Protein AF-A0A9D5WGV6-F1 (afdb_monomer)

Secondary structure (DSSP, 8-state):
-----------------------------PPPSSTT----TT--SHHHHHHHHHHHTTHHHHH-----HHHHHHHHHHHHHHHTTS-HHHHHHHHHHHHHH--HHHHHHHHHHHHHHHT-TT-TT--HHHHHHHHHHHHH-TTS-HHHHHHHHHHHHHTTTT-TTSPPPP-EEEEEETTEEEEEEGGG---SEEEEEEESS--HHHHHHHHHHHH-HHHHHHHHTTSEEEEEEE-SSSPPPHHHHHHTTTPEEEEE--

Sequence (258 aa):
MSREANRYIILCGVLLVLTSVVQSCRPKVAPASLGEVYLPDHLTSPQQKLSYLIDHYWDKMEAQPDTTQSLVIRQVEDFCALIHAAPIDKVQRSIIRPLNALSGSALQTALTTYTTQLYRPESPHYNEEFYRFILAWEKCSMKLDSTRRVAAYLQEIRLRNNTVGHLAQDFVYHTSDTTGIVARRLSHFAAPYTLLILSVDSDTRNIQWGKAFQQSKSLVRMMKQHTLRPLVIYTGNTRPDSIQRSLWSGATFAYDSA

Structure (mmCIF, N/CA/C/O backbone):
data_AF-A0A9D5WGV6-F1
#
_entry.id   AF-A0A9D5WGV6-F1
#
loop_
_atom_site.group_PDB
_atom_site.id
_atom_site.type_symbol
_atom_site.label_atom_id
_atom_site.label_alt_id
_atom_site.label_comp_id
_atom_site.label_asym_id
_atom_site.label_entity_id
_atom_site.label_seq_id
_atom_site.pdbx_PDB_ins_code
_atom_site.Cartn_x
_atom_site.Cartn_y
_atom_site.Cartn_z
_atom_site.occupancy
_atom_site.B_iso_or_equiv
_atom_site.auth_seq_id
_atom_site.auth_comp_id
_atom_site.auth_asym_id
_atom_site.auth_atom_id
_atom_site.pdbx_PDB_model_num
ATOM 1 N N . MET A 1 1 ? 10.270 -67.328 90.521 1.00 36.44 1 MET A N 1
ATOM 2 C CA . MET A 1 1 ? 10.720 -66.003 90.043 1.00 36.44 1 MET A CA 1
ATOM 3 C C . MET A 1 1 ? 9.601 -65.416 89.197 1.00 36.44 1 MET A C 1
ATOM 5 O O . MET A 1 1 ? 9.192 -66.098 88.273 1.00 36.44 1 MET A O 1
ATOM 9 N N . SER A 1 2 ? 9.065 -64.260 89.625 1.00 37.59 2 SER A N 1
ATOM 10 C CA . SER A 1 2 ? 8.413 -63.170 88.853 1.00 37.59 2 SER A CA 1
ATOM 11 C C . SER A 1 2 ? 7.851 -63.483 87.452 1.00 37.59 2 SER A C 1
ATOM 13 O O . SER A 1 2 ? 8.576 -64.016 86.627 1.00 37.59 2 SER A O 1
ATOM 15 N N . ARG A 1 3 ? 6.680 -63.021 87.008 1.00 38.19 3 ARG A N 1
ATOM 16 C CA . ARG A 1 3 ? 5.828 -61.878 87.383 1.00 38.19 3 ARG A CA 1
ATOM 17 C C . ARG A 1 3 ? 4.631 -61.886 86.396 1.00 38.19 3 ARG A C 1
ATOM 19 O O . ARG A 1 3 ? 4.837 -62.269 85.253 1.00 38.19 3 ARG A O 1
ATOM 26 N N . GLU A 1 4 ? 3.469 -61.408 86.858 1.00 40.50 4 GLU A N 1
ATOM 27 C CA . GLU A 1 4 ? 2.517 -60.483 86.176 1.00 40.50 4 GLU A CA 1
ATOM 28 C C . GLU A 1 4 ? 1.953 -60.901 84.790 1.00 40.50 4 GLU A C 1
ATOM 30 O O . GLU A 1 4 ? 2.688 -61.028 83.823 1.00 40.50 4 GLU A O 1
ATOM 35 N N . ALA A 1 5 ? 0.669 -61.244 84.614 1.00 43.00 5 ALA A N 1
ATOM 36 C CA . ALA A 1 5 ? -0.570 -60.438 84.699 1.00 43.00 5 ALA A CA 1
ATOM 37 C C . ALA A 1 5 ? -0.775 -59.386 83.577 1.00 43.00 5 ALA A C 1
ATOM 39 O O . ALA A 1 5 ? -0.109 -58.361 83.573 1.00 43.00 5 ALA A O 1
ATOM 40 N N . ASN A 1 6 ? -1.747 -59.629 82.674 1.00 38.66 6 ASN A N 1
ATOM 41 C CA . ASN A 1 6 ? -2.782 -58.693 82.147 1.00 38.66 6 ASN A CA 1
ATOM 42 C C . ASN A 1 6 ? -3.441 -59.310 80.894 1.00 38.66 6 ASN A C 1
ATOM 44 O O . ASN A 1 6 ? -2.733 -59.672 79.965 1.00 38.66 6 ASN A O 1
ATOM 48 N N . ARG A 1 7 ? -4.744 -59.624 80.794 1.00 37.69 7 ARG A N 1
ATOM 49 C CA . ARG A 1 7 ? -6.022 -58.898 81.012 1.00 37.69 7 ARG A CA 1
ATOM 50 C C . ARG A 1 7 ? -6.260 -57.693 80.080 1.00 37.69 7 ARG A C 1
ATOM 52 O O . ARG A 1 7 ? -5.686 -56.636 80.274 1.00 37.69 7 ARG A O 1
ATOM 59 N N . TYR A 1 8 ? -7.156 -57.945 79.112 1.00 36.81 8 TYR A N 1
ATOM 60 C CA . TYR A 1 8 ? -8.295 -57.162 78.589 1.00 36.81 8 TYR A CA 1
ATOM 61 C C . TYR A 1 8 ? -8.280 -55.615 78.653 1.00 36.81 8 TYR A C 1
ATOM 63 O O . TYR A 1 8 ? -8.068 -55.054 79.719 1.00 36.81 8 TYR A O 1
ATOM 71 N N . ILE A 1 9 ? -8.745 -54.942 77.582 1.00 38.31 9 ILE A N 1
ATOM 72 C CA . ILE A 1 9 ? -10.065 -54.256 77.487 1.00 38.31 9 ILE A CA 1
ATOM 73 C C . ILE A 1 9 ? -10.169 -53.385 76.203 1.00 38.31 9 ILE A C 1
ATOM 75 O O . ILE A 1 9 ? -9.242 -52.702 75.787 1.00 38.31 9 ILE A O 1
ATOM 79 N N . ILE A 1 10 ? -11.365 -53.480 75.621 1.00 44.72 10 ILE A N 1
ATOM 80 C CA . ILE A 1 10 ? -12.070 -52.811 74.510 1.00 44.72 10 ILE A CA 1
ATOM 81 C C . ILE A 1 10 ? -12.211 -51.276 74.705 1.00 44.72 10 ILE A C 1
ATOM 83 O O . ILE A 1 10 ? -12.449 -50.895 75.843 1.00 44.72 10 ILE A O 1
ATOM 87 N N . LEU A 1 11 ? -12.209 -50.431 73.644 1.00 34.78 11 LEU A N 1
ATOM 88 C CA . LEU A 1 11 ? -13.260 -49.404 73.341 1.00 34.78 11 LEU A CA 1
ATOM 89 C C . LEU A 1 11 ? -12.930 -48.387 72.213 1.00 34.78 11 LEU A C 1
ATOM 91 O O . LEU A 1 11 ? -11.834 -47.846 72.184 1.00 34.78 11 LEU A O 1
ATOM 95 N N . CYS A 1 12 ? -13.989 -48.044 71.448 1.00 32.31 12 CYS A N 1
ATOM 96 C CA . CYS A 1 12 ? -14.369 -46.751 70.816 1.00 32.31 12 CYS A CA 1
ATOM 97 C C . CYS A 1 12 ? -13.430 -46.066 69.793 1.00 32.31 12 CYS A C 1
ATOM 99 O O . CYS A 1 12 ? -12.228 -46.029 69.965 1.00 32.31 12 CYS A O 1
ATOM 101 N N . GLY A 1 13 ? -13.892 -45.397 68.727 1.00 34.50 13 GLY A N 1
ATOM 102 C CA . GLY A 1 13 ? -15.226 -44.987 68.285 1.00 34.50 13 GLY A CA 1
ATOM 103 C C . GLY A 1 13 ? -15.120 -43.910 67.179 1.00 34.50 13 GLY A C 1
ATOM 104 O O . GLY A 1 13 ? -14.023 -43.572 66.746 1.00 34.50 13 GLY A O 1
ATOM 105 N N . VAL A 1 14 ? -16.276 -43.321 66.844 1.00 41.66 14 VAL A N 1
ATOM 106 C CA . VAL A 1 14 ? -16.520 -42.028 66.157 1.00 41.66 14 VAL A CA 1
ATOM 107 C C . VAL A 1 14 ? -16.794 -42.045 64.639 1.00 41.66 14 VAL A C 1
ATOM 109 O O . VAL A 1 14 ? -15.930 -42.240 63.792 1.00 41.66 14 VAL A O 1
ATOM 112 N N . LEU A 1 15 ? -18.062 -41.736 64.351 1.00 44.69 15 LEU A N 1
ATOM 113 C CA . LEU A 1 15 ? -18.678 -41.308 63.098 1.00 44.69 15 LEU A CA 1
ATOM 114 C C . LEU A 1 15 ? -18.367 -39.819 62.844 1.00 44.69 15 LEU A C 1
ATOM 116 O O . LEU A 1 15 ? -18.591 -39.003 63.737 1.00 44.69 15 LEU A O 1
ATOM 120 N N . LEU A 1 16 ? -17.943 -39.447 61.631 1.00 39.69 16 LEU A N 1
ATOM 121 C CA . LEU A 1 16 ? -17.929 -38.051 61.173 1.00 39.69 16 LEU A CA 1
ATOM 122 C C . LEU A 1 16 ? -18.329 -37.965 59.694 1.00 39.69 16 LEU A C 1
ATOM 124 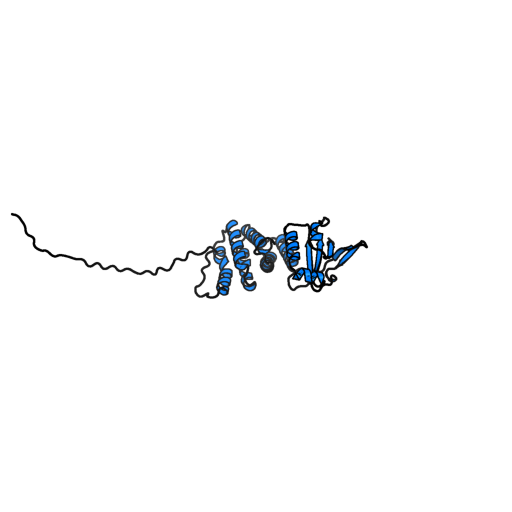O O . LEU A 1 16 ? -17.637 -38.449 58.802 1.00 39.69 16 LEU A O 1
ATOM 128 N N . VAL A 1 17 ? -19.489 -37.347 59.473 1.00 45.44 17 VAL A N 1
ATOM 129 C CA . VAL A 1 17 ? -20.040 -36.941 58.178 1.00 45.44 17 VAL A CA 1
ATOM 130 C C . VAL A 1 17 ? -19.254 -35.733 57.675 1.00 45.44 17 VAL A C 1
ATOM 132 O O . VAL A 1 17 ? -19.150 -34.737 58.387 1.00 45.44 17 VAL A O 1
ATOM 135 N N . LEU A 1 18 ? -18.750 -35.792 56.442 1.00 41.38 18 LEU A N 1
ATOM 136 C CA . LEU A 1 18 ? -18.212 -34.634 55.727 1.00 41.38 18 LEU A CA 1
ATOM 137 C C . LEU A 1 18 ? -18.753 -34.624 54.297 1.00 41.38 18 LEU A C 1
ATOM 139 O O . LEU A 1 18 ? -18.319 -35.364 53.419 1.00 41.38 18 LEU A O 1
ATOM 143 N N . THR A 1 19 ? -19.740 -33.757 54.096 1.00 44.53 19 THR A N 1
ATOM 144 C CA . THR A 1 19 ? -20.183 -33.242 52.805 1.00 44.53 19 THR A CA 1
ATOM 145 C C . THR A 1 19 ? -19.029 -32.500 52.133 1.00 44.53 19 THR A C 1
ATOM 147 O O . THR A 1 19 ? -18.601 -31.460 52.633 1.00 44.53 19 THR A O 1
ATOM 150 N N . SER A 1 20 ? -18.551 -32.980 50.986 1.00 46.19 20 SER A N 1
ATOM 151 C CA . SER A 1 20 ? -17.709 -32.186 50.093 1.00 46.19 20 SER A CA 1
ATOM 152 C C . SER A 1 20 ? -18.411 -31.998 48.753 1.00 46.19 20 SER A C 1
ATOM 154 O O . SER A 1 20 ? -18.586 -32.904 47.941 1.00 46.19 20 SER A O 1
ATOM 156 N N . VAL A 1 21 ? -18.852 -30.760 48.559 1.00 42.53 21 VAL A N 1
ATOM 157 C CA . VAL A 1 21 ? -19.226 -30.177 47.278 1.00 42.53 21 VAL A CA 1
ATOM 158 C C . VAL A 1 21 ? -18.023 -30.339 46.349 1.00 42.53 21 VAL A C 1
ATOM 160 O O . VAL A 1 21 ? -17.019 -29.648 46.515 1.00 42.53 21 VAL A O 1
ATOM 163 N N . VAL A 1 22 ? -18.093 -31.245 45.372 1.00 45.62 22 VAL A N 1
ATOM 164 C CA . VAL A 1 22 ? -17.127 -31.253 44.267 1.00 45.62 22 VAL A CA 1
ATOM 165 C C . VAL A 1 22 ? -17.536 -30.125 43.329 1.00 45.62 22 VAL A C 1
ATOM 167 O O . VAL A 1 22 ? -18.232 -30.307 42.331 1.00 45.62 22 VAL A O 1
ATOM 170 N N . GLN A 1 23 ? -17.154 -28.912 43.719 1.00 48.16 23 GLN A N 1
ATOM 171 C CA . GLN A 1 23 ? -17.148 -27.760 42.841 1.00 48.16 23 GLN A CA 1
ATOM 172 C C . GLN A 1 23 ? -16.215 -28.084 41.677 1.00 48.16 23 GLN A C 1
ATOM 174 O O . GLN A 1 23 ? -15.011 -28.260 41.838 1.00 48.16 23 GLN A O 1
ATOM 179 N N . SER A 1 24 ? -16.833 -28.196 40.505 1.00 37.50 24 SER A N 1
ATOM 180 C CA . SER A 1 24 ? -16.230 -28.210 39.181 1.00 37.50 24 SER A CA 1
ATOM 181 C C . SER A 1 24 ? -14.975 -27.329 39.113 1.00 37.50 24 SER A C 1
ATOM 183 O O . SER A 1 24 ? -15.076 -26.109 38.974 1.00 37.50 24 SER A O 1
ATOM 185 N N . CYS A 1 25 ? -13.792 -27.944 39.115 1.00 40.00 25 CYS A N 1
ATOM 186 C CA . CYS A 1 25 ? -12.565 -27.295 38.667 1.00 40.00 25 CYS A CA 1
ATOM 187 C C . CYS A 1 25 ? -12.661 -27.064 37.152 1.00 40.00 25 CYS A C 1
ATOM 189 O O . CYS A 1 25 ? -12.169 -27.858 36.355 1.00 40.00 25 CYS A O 1
ATOM 191 N N . ARG A 1 26 ? -13.312 -25.969 36.739 1.00 44.38 26 ARG A N 1
ATOM 192 C CA . ARG A 1 26 ? -13.061 -25.399 35.412 1.00 44.38 26 ARG A CA 1
ATOM 193 C C . ARG A 1 26 ? -11.616 -24.892 35.417 1.00 44.38 26 ARG A C 1
ATOM 195 O O . ARG A 1 26 ? -11.273 -24.127 36.322 1.00 44.38 26 ARG A O 1
ATOM 202 N N . PRO A 1 27 ? -10.764 -25.269 34.450 1.00 41.16 27 PRO A N 1
ATOM 203 C CA . PRO A 1 27 ? -9.459 -24.645 34.335 1.00 41.16 27 PRO A CA 1
ATOM 204 C C . PRO A 1 27 ? -9.679 -23.156 34.069 1.00 41.16 27 PRO A C 1
ATOM 206 O O . PRO A 1 27 ? -10.360 -22.765 33.119 1.00 41.16 27 PRO A O 1
ATOM 209 N N . LYS A 1 28 ? -9.137 -22.318 34.953 1.00 44.25 28 LYS A N 1
ATOM 210 C CA . LYS A 1 28 ? -9.108 -20.870 34.778 1.00 44.25 28 LYS A CA 1
ATOM 211 C C . LYS A 1 28 ? -8.070 -20.585 33.695 1.00 44.25 28 LYS A C 1
ATOM 213 O O . LYS A 1 28 ? -6.884 -20.455 33.981 1.00 44.25 28 LYS A O 1
ATOM 218 N N . VAL A 1 29 ? -8.513 -20.592 32.440 1.00 47.94 29 VAL A N 1
ATOM 219 C CA . VAL A 1 29 ? -7.684 -20.203 31.299 1.00 47.94 29 VAL A CA 1
ATOM 220 C C . VAL A 1 29 ? -7.380 -18.718 31.461 1.00 47.94 29 VAL A C 1
ATOM 222 O O . VAL A 1 29 ? -8.285 -17.886 31.442 1.00 47.94 29 VAL A O 1
ATOM 225 N N . ALA A 1 30 ? -6.109 -18.398 31.694 1.00 42.00 30 ALA A N 1
ATOM 226 C CA . ALA A 1 30 ? -5.633 -17.025 31.694 1.00 42.00 30 ALA A CA 1
ATOM 227 C C . ALA A 1 30 ? -5.851 -16.428 30.289 1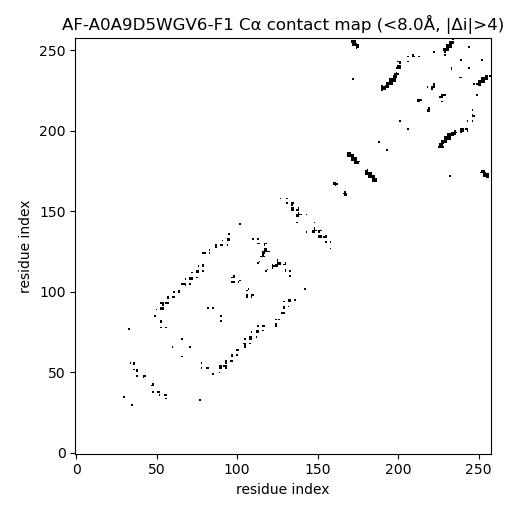.00 42.00 30 ALA A C 1
ATOM 229 O O . ALA A 1 30 ? -5.437 -17.054 29.308 1.00 42.00 30 ALA A O 1
ATOM 230 N N . PRO A 1 31 ? -6.508 -15.262 30.155 1.00 44.66 31 PRO A N 1
ATOM 231 C CA . PRO A 1 31 ? -6.728 -14.660 28.851 1.00 44.66 31 PRO A CA 1
ATOM 232 C C . PRO A 1 31 ? -5.393 -14.174 28.281 1.00 44.66 31 PRO A C 1
ATOM 234 O O . PRO A 1 31 ? -4.684 -13.377 28.896 1.00 44.66 31 PRO A O 1
ATOM 237 N N . ALA A 1 32 ? -5.052 -14.675 27.095 1.00 39.50 32 ALA A N 1
ATOM 238 C CA . ALA A 1 32 ? -3.959 -14.148 26.296 1.00 39.50 32 ALA A CA 1
ATOM 239 C C . ALA A 1 32 ? -4.285 -12.704 25.878 1.00 39.50 32 ALA A C 1
ATOM 241 O O . ALA A 1 32 ? -5.415 -12.381 25.510 1.00 39.50 32 ALA A O 1
ATOM 242 N N . SER A 1 33 ? -3.292 -11.826 25.977 1.00 44.81 33 SER A N 1
ATOM 243 C CA . SER A 1 33 ? -3.408 -10.386 25.777 1.00 44.81 33 SER A CA 1
ATOM 244 C C . SER A 1 33 ? -3.737 -10.013 24.326 1.00 44.81 33 SER A C 1
ATOM 246 O O . SER A 1 33 ? -2.840 -9.865 23.502 1.00 44.81 33 SER A O 1
ATOM 248 N N . LEU A 1 34 ? -5.025 -9.813 24.054 1.00 46.16 34 LEU A N 1
ATOM 249 C CA . LEU A 1 34 ? -5.562 -8.943 23.007 1.00 46.16 34 LEU A CA 1
ATOM 250 C C . LEU A 1 34 ? -6.895 -8.403 23.544 1.00 46.16 34 LEU A C 1
ATOM 252 O O . LEU A 1 34 ? -7.945 -9.000 23.344 1.00 46.16 34 LEU A O 1
ATOM 256 N N . GLY A 1 35 ? -6.812 -7.365 24.382 1.00 53.12 35 GLY A N 1
ATOM 257 C CA . GLY A 1 35 ? -7.954 -6.586 24.875 1.00 53.12 35 GLY A CA 1
ATOM 258 C C . GLY A 1 35 ? -9.241 -7.343 25.236 1.00 53.12 35 GLY A C 1
ATOM 259 O O . GLY A 1 35 ? -10.290 -6.887 24.828 1.00 53.12 35 GLY A O 1
ATOM 260 N N . GLU A 1 36 ? -9.196 -8.461 25.977 1.00 64.00 36 GLU A N 1
ATOM 261 C CA . GLU A 1 36 ? -10.358 -9.144 26.600 1.00 64.00 36 GLU A CA 1
ATOM 262 C C . GLU A 1 36 ? -11.711 -9.012 25.845 1.00 64.00 36 GLU A C 1
ATOM 264 O O . GLU A 1 36 ? -12.725 -8.589 26.410 1.00 64.00 36 GLU A O 1
ATOM 269 N N . VAL A 1 37 ? -11.755 -9.363 24.559 1.00 71.50 37 VAL A N 1
ATOM 270 C CA . VAL A 1 37 ? -13.037 -9.590 23.881 1.00 71.50 37 VAL A CA 1
ATOM 271 C C . VAL A 1 37 ? -13.475 -11.008 24.235 1.00 71.50 37 VAL A C 1
ATOM 273 O O . VAL A 1 37 ? -12.803 -11.980 23.883 1.00 71.50 37 VAL A O 1
ATOM 276 N N . TYR A 1 38 ? -14.581 -11.143 24.969 1.00 77.31 38 TYR A N 1
ATOM 277 C CA . TYR A 1 38 ? -15.134 -12.458 25.287 1.00 77.31 38 TYR A CA 1
ATOM 278 C C . TYR A 1 38 ? -15.739 -13.076 24.023 1.00 77.31 38 TYR A C 1
ATOM 280 O O . TYR A 1 38 ? -16.694 -12.543 23.458 1.00 77.31 38 TYR A O 1
ATOM 288 N N . LEU A 1 39 ? -15.162 -14.193 23.580 1.00 83.38 39 LEU A N 1
ATOM 289 C CA . LEU A 1 39 ? -15.628 -14.956 22.428 1.00 83.38 39 LEU A CA 1
ATOM 290 C C . LEU A 1 39 ? -16.793 -15.866 22.841 1.00 83.38 39 LEU A C 1
ATOM 292 O O . LEU A 1 39 ? -16.603 -16.713 23.714 1.00 83.38 39 LEU A O 1
ATOM 296 N N . PRO A 1 40 ? -17.970 -15.749 22.205 1.00 85.19 40 PRO A N 1
ATOM 297 C CA . PRO A 1 40 ? -19.076 -16.657 22.467 1.00 85.19 40 PRO A CA 1
ATOM 298 C C . PRO A 1 40 ? -18.745 -18.112 22.100 1.00 85.19 40 PRO A C 1
ATOM 300 O O . PRO A 1 40 ? -18.228 -18.385 21.015 1.00 85.19 40 PRO A O 1
ATOM 303 N N . ASP A 1 41 ? -19.143 -19.055 22.961 1.00 83.81 41 ASP A N 1
ATOM 304 C CA . ASP A 1 41 ? -18.865 -20.496 22.804 1.00 83.81 41 ASP A CA 1
ATOM 305 C C . ASP A 1 41 ? -19.471 -21.115 21.527 1.00 83.81 41 ASP A C 1
ATOM 307 O O . ASP A 1 41 ? -19.015 -22.154 21.052 1.00 83.81 41 ASP A O 1
ATOM 311 N N . HIS A 1 42 ? -20.489 -20.474 20.943 1.00 86.31 42 HIS A N 1
ATOM 312 C CA . HIS A 1 42 ? -21.150 -20.943 19.722 1.00 86.31 42 HIS A CA 1
ATOM 313 C C . HIS A 1 42 ? -20.377 -20.614 18.432 1.00 86.31 42 HIS A C 1
ATOM 315 O O . HIS A 1 42 ? -20.719 -21.139 17.371 1.00 86.31 42 HIS A O 1
ATOM 321 N N . LEU A 1 43 ? -19.344 -19.760 18.487 1.00 85.94 43 LEU A N 1
ATOM 322 C CA . LEU A 1 43 ? -18.501 -19.465 17.327 1.00 85.94 43 LEU A CA 1
ATOM 323 C C . LEU A 1 43 ? -17.487 -20.593 17.142 1.00 85.94 43 LEU A C 1
ATOM 325 O O . LEU A 1 43 ? -16.491 -20.686 17.859 1.00 85.94 43 LEU A O 1
ATOM 329 N N . THR A 1 44 ? -17.723 -21.460 16.164 1.00 84.19 44 THR A N 1
ATOM 330 C CA . THR A 1 44 ? -16.889 -22.650 15.944 1.00 84.19 44 THR A CA 1
ATOM 331 C C . THR A 1 44 ? -15.797 -22.413 14.906 1.00 84.19 44 THR A C 1
ATOM 333 O O . THR A 1 44 ? -14.675 -22.890 15.084 1.00 84.19 44 THR A O 1
ATOM 336 N N . SER A 1 45 ? -16.070 -21.631 13.856 1.00 89.75 45 SER A N 1
ATOM 337 C CA . SER A 1 45 ? -15.097 -21.404 12.779 1.00 89.75 45 SER A CA 1
ATOM 338 C C . SER A 1 45 ? -14.098 -20.275 13.095 1.00 89.75 45 SER A C 1
ATOM 340 O O . SER A 1 45 ? -14.485 -19.246 13.659 1.00 89.75 45 SER A O 1
ATOM 342 N N . PRO A 1 46 ? -12.819 -20.396 12.682 1.00 87.31 46 PRO A N 1
ATOM 343 C CA . PRO A 1 46 ? -11.828 -19.326 12.841 1.00 87.31 46 PRO A CA 1
ATOM 344 C C . PRO A 1 46 ? -12.254 -17.997 12.202 1.00 87.31 46 PRO A C 1
ATOM 346 O O . PRO A 1 46 ? -11.998 -16.934 12.756 1.00 87.31 46 PRO A O 1
ATOM 349 N N . GLN A 1 47 ? -12.953 -18.058 11.066 1.00 87.06 47 GLN A N 1
ATOM 350 C CA . GLN A 1 47 ? -13.442 -16.884 10.340 1.00 87.06 47 GLN A CA 1
ATOM 351 C C . GLN A 1 47 ? -14.533 -16.138 11.118 1.00 87.06 47 GLN A C 1
ATOM 353 O O . GLN A 1 47 ? -14.492 -14.914 11.209 1.00 87.06 47 GLN A O 1
ATOM 358 N N . GLN A 1 48 ? -15.483 -16.862 11.720 1.00 88.44 48 GLN A N 1
ATOM 359 C CA . GLN A 1 48 ? -16.509 -16.257 12.574 1.00 88.44 48 GLN A CA 1
ATOM 360 C C . GLN A 1 48 ? -15.896 -15.633 13.828 1.00 88.44 48 GLN A C 1
ATOM 362 O O . GLN A 1 48 ? -16.265 -14.519 14.190 1.00 88.44 48 GLN A O 1
ATOM 367 N N . LYS A 1 49 ? -14.927 -16.316 14.456 1.00 89.81 49 LYS A N 1
ATOM 368 C CA . LYS A 1 49 ? -14.193 -15.771 15.607 1.00 89.81 49 LYS A CA 1
ATOM 369 C C . LYS A 1 49 ? -13.455 -14.487 15.235 1.00 89.81 49 LYS A C 1
ATOM 371 O O . LYS A 1 49 ? -13.577 -13.504 15.953 1.00 89.81 49 LYS A O 1
ATOM 376 N N . LEU A 1 50 ? -12.745 -14.471 14.105 1.00 90.31 50 LEU A N 1
ATOM 377 C CA . LEU A 1 50 ? -12.040 -13.280 13.626 1.00 90.31 50 LEU A CA 1
ATOM 378 C C . LEU A 1 50 ? -13.006 -12.123 13.342 1.00 90.31 50 LEU A C 1
ATOM 380 O O . LEU A 1 50 ? -12.769 -11.017 13.813 1.00 90.31 50 LEU A O 1
ATOM 384 N N . SER A 1 51 ? -14.108 -12.376 12.628 1.00 90.56 51 SER A N 1
ATOM 385 C CA . SER A 1 51 ? -15.120 -11.346 12.352 1.00 90.56 51 SER A CA 1
ATOM 386 C C . SER A 1 51 ? -15.679 -10.759 13.646 1.00 90.56 51 SER A C 1
ATOM 388 O O . SER A 1 51 ? -15.737 -9.544 13.784 1.00 90.56 51 SER A O 1
ATOM 390 N N . TYR A 1 52 ? -16.020 -11.612 14.616 1.00 91.31 52 TYR A N 1
ATOM 391 C CA . TYR A 1 52 ? -16.525 -11.168 15.911 1.00 91.31 52 TYR A CA 1
ATOM 392 C C . TYR A 1 52 ? -15.493 -10.324 16.668 1.00 91.31 52 TYR A C 1
ATOM 394 O O . TYR A 1 52 ? -15.825 -9.264 17.189 1.00 91.31 52 TYR A O 1
ATOM 402 N N . LEU A 1 53 ? -14.227 -10.753 16.698 1.00 92.50 53 LEU A N 1
ATOM 403 C CA . LEU A 1 53 ? -13.156 -9.975 17.324 1.00 92.50 53 LEU A CA 1
ATOM 404 C C . LEU A 1 53 ? -13.017 -8.593 16.681 1.00 92.50 53 LEU A C 1
ATOM 406 O O . LEU A 1 53 ? -12.905 -7.612 17.404 1.00 92.50 53 LEU A O 1
ATOM 410 N N . ILE A 1 54 ? -13.060 -8.503 15.349 1.00 94.12 54 ILE A N 1
ATOM 411 C CA . ILE A 1 54 ? -12.974 -7.229 14.620 1.00 94.12 54 ILE A CA 1
ATOM 412 C C . ILE A 1 54 ? -14.169 -6.329 14.943 1.00 94.12 54 ILE A C 1
ATOM 414 O O . ILE A 1 54 ? -13.988 -5.131 15.168 1.00 94.12 54 ILE A O 1
ATOM 418 N N . ASP A 1 55 ? -15.380 -6.883 14.973 1.00 92.31 55 ASP A N 1
ATOM 419 C CA . ASP A 1 55 ? -16.604 -6.130 15.251 1.00 92.31 55 ASP A CA 1
ATOM 420 C C . ASP A 1 55 ? -16.614 -5.572 16.686 1.00 92.31 55 ASP A C 1
ATOM 422 O O . ASP A 1 55 ? -16.993 -4.418 16.886 1.00 92.31 55 ASP A O 1
ATOM 426 N N . HIS A 1 56 ? -16.123 -6.346 17.660 1.00 91.31 56 HIS A N 1
ATOM 427 C CA . HIS A 1 56 ? -16.204 -6.033 19.094 1.00 91.31 56 HIS A CA 1
ATOM 428 C C . HIS A 1 56 ? -14.922 -5.455 19.715 1.00 91.31 56 HIS A C 1
ATOM 430 O O . HIS A 1 56 ? -14.915 -5.106 20.896 1.00 91.31 56 HIS A O 1
ATOM 436 N N . TYR A 1 57 ? -13.836 -5.318 18.948 1.00 92.50 57 TYR A N 1
ATOM 437 C CA . TYR A 1 57 ? -12.540 -4.851 19.458 1.00 92.50 57 TYR A CA 1
ATOM 438 C C . TYR A 1 57 ? -12.630 -3.498 20.190 1.00 92.50 57 TYR A C 1
ATOM 440 O O . TYR A 1 57 ? -12.027 -3.306 21.245 1.00 92.50 57 TYR A O 1
ATOM 448 N N . TRP A 1 58 ? -13.410 -2.561 19.645 1.00 91.56 58 TRP A N 1
ATOM 449 C CA . TRP A 1 58 ? -13.476 -1.178 20.127 1.00 91.56 58 TRP A CA 1
ATOM 450 C C . TRP A 1 58 ? -14.512 -0.933 21.233 1.00 91.56 58 TRP A C 1
ATOM 452 O O . TRP A 1 58 ? -14.545 0.166 21.788 1.00 91.56 58 TRP A O 1
ATOM 462 N N . ASP A 1 59 ? -15.325 -1.930 21.596 1.00 88.81 59 ASP A N 1
ATOM 463 C CA . ASP A 1 59 ? -16.471 -1.743 22.500 1.00 88.81 59 ASP A CA 1
ATOM 464 C C . ASP A 1 59 ? -16.054 -1.204 23.883 1.00 88.81 59 ASP A C 1
ATOM 466 O O . ASP A 1 59 ? -16.724 -0.344 24.453 1.00 88.81 59 ASP A O 1
ATOM 470 N N . LYS A 1 60 ? -14.906 -1.649 24.417 1.00 78.06 60 LYS A N 1
ATOM 471 C CA . LYS A 1 60 ? -14.389 -1.158 25.709 1.00 78.06 60 LYS A CA 1
ATOM 472 C C . LYS A 1 60 ? -13.910 0.294 25.648 1.00 78.06 60 LYS A C 1
ATOM 474 O O . LYS A 1 60 ? -14.109 1.036 26.605 1.00 78.06 60 LYS A O 1
ATOM 479 N N . MET A 1 61 ? -13.280 0.695 24.545 1.00 79.75 61 MET A N 1
ATOM 480 C CA . MET A 1 61 ? -12.786 2.063 24.358 1.00 79.75 61 MET A CA 1
ATOM 481 C C . MET A 1 61 ? -13.955 3.046 24.206 1.00 79.75 61 MET A C 1
ATOM 483 O O . MET A 1 61 ? -13.919 4.129 24.780 1.00 79.75 61 MET A O 1
ATOM 487 N N . GLU A 1 62 ? -15.026 2.668 23.501 1.00 71.69 62 GLU A N 1
ATOM 488 C CA . GLU A 1 62 ? -16.233 3.503 23.394 1.00 71.69 62 GLU A CA 1
ATOM 489 C C . GLU A 1 62 ? -16.913 3.732 24.757 1.00 71.69 62 GLU A C 1
ATOM 491 O O . GLU A 1 62 ? -17.480 4.798 24.992 1.00 71.69 62 GLU A O 1
ATOM 496 N N . ALA A 1 63 ? -16.807 2.768 25.677 1.00 63.03 63 ALA A N 1
ATOM 497 C CA . ALA A 1 63 ? -17.335 2.887 27.034 1.00 63.03 63 ALA A CA 1
ATOM 498 C C . ALA A 1 63 ? -16.478 3.768 27.971 1.00 63.03 63 ALA A C 1
ATOM 500 O O . ALA A 1 63 ? -16.970 4.181 29.023 1.00 63.03 63 ALA A O 1
ATOM 501 N N . GLN A 1 64 ? -15.214 4.054 27.628 1.00 68.94 64 GLN A N 1
ATOM 502 C CA . GLN A 1 64 ? -14.275 4.830 28.452 1.00 68.94 64 GLN A CA 1
ATOM 503 C C . GLN A 1 64 ? -13.491 5.849 27.600 1.00 68.94 64 GLN A C 1
ATOM 505 O O . GLN A 1 64 ? -12.388 5.556 27.137 1.00 68.94 64 GLN A O 1
ATOM 510 N N . PRO A 1 65 ? -14.024 7.070 27.401 1.00 59.41 65 PRO A N 1
ATOM 511 C CA . PRO A 1 65 ? -13.443 8.042 26.473 1.00 59.41 65 PRO A CA 1
ATOM 512 C C . PRO A 1 65 ? -12.117 8.659 26.950 1.00 59.41 65 PRO A C 1
ATOM 514 O O . PRO A 1 65 ? -11.361 9.174 26.124 1.00 59.41 65 PRO A O 1
ATOM 517 N N . ASP A 1 66 ? -11.791 8.576 28.246 1.00 65.31 66 ASP A N 1
ATOM 518 C CA . ASP A 1 66 ? -10.514 9.045 28.798 1.00 65.31 66 ASP A CA 1
ATOM 519 C C . ASP A 1 66 ? -9.389 8.052 28.488 1.00 65.31 66 ASP A C 1
ATOM 521 O O . ASP A 1 66 ? -8.961 7.243 29.312 1.00 65.31 66 ASP A O 1
ATOM 525 N N . THR A 1 67 ? -8.911 8.109 27.248 1.00 73.94 67 THR A N 1
ATOM 526 C CA . THR A 1 67 ? -7.838 7.248 26.751 1.00 73.94 67 THR A CA 1
ATOM 527 C C . THR A 1 67 ? -6.540 8.047 26.647 1.00 73.94 67 THR A C 1
ATOM 529 O O . THR A 1 67 ? -6.464 9.062 25.952 1.00 73.94 67 THR A O 1
ATOM 532 N N . THR A 1 68 ? -5.483 7.589 27.321 1.00 86.94 68 THR A N 1
ATOM 533 C CA . THR A 1 68 ? -4.146 8.185 27.184 1.00 86.94 68 THR A CA 1
ATOM 534 C C . THR A 1 68 ? -3.606 7.981 25.765 1.00 86.94 68 THR A C 1
ATOM 536 O O . THR A 1 68 ? -3.917 6.991 25.104 1.00 86.94 68 THR A O 1
ATOM 539 N N . GLN A 1 69 ? -2.742 8.881 25.282 1.00 88.69 69 GLN A N 1
ATOM 540 C CA . GLN A 1 69 ? -2.169 8.755 23.933 1.00 88.69 69 GLN A CA 1
ATOM 541 C C . GLN A 1 69 ? -1.421 7.429 23.727 1.00 88.69 69 GLN A C 1
ATOM 543 O O . GLN A 1 69 ? -1.538 6.819 22.669 1.00 88.69 69 GLN A O 1
ATOM 548 N N . SER A 1 70 ? -0.691 6.954 24.740 1.00 89.69 70 SER A N 1
ATOM 549 C CA . SER A 1 70 ? 0.009 5.666 24.686 1.00 89.69 70 SER A CA 1
ATOM 550 C C . SER A 1 70 ? -0.949 4.482 24.551 1.00 89.69 70 SER A C 1
ATOM 552 O O . SER A 1 70 ? -0.648 3.530 23.832 1.00 89.69 70 SER A O 1
ATOM 554 N N . LEU A 1 71 ? -2.117 4.550 25.195 1.00 90.44 71 LEU A N 1
ATOM 555 C CA . LEU A 1 71 ? -3.149 3.529 25.072 1.00 90.44 71 LEU A CA 1
ATOM 556 C C . LEU A 1 71 ? -3.805 3.559 23.684 1.00 90.44 71 LEU A C 1
ATOM 558 O O . LEU A 1 71 ? -3.982 2.496 23.095 1.00 90.44 71 LEU A O 1
ATOM 562 N N . VAL A 1 72 ? -4.079 4.746 23.125 1.00 92.00 72 VAL A N 1
ATOM 563 C CA . VAL A 1 72 ? -4.586 4.885 21.745 1.00 92.00 72 VAL A CA 1
ATOM 564 C C . VAL A 1 72 ? -3.615 4.269 20.739 1.00 92.00 72 VAL A C 1
ATOM 566 O O . VAL A 1 72 ? -4.044 3.508 19.876 1.00 92.00 72 VAL A O 1
ATOM 569 N N . ILE A 1 73 ? -2.315 4.574 20.849 1.00 94.62 73 ILE A N 1
ATOM 570 C CA . ILE A 1 73 ? -1.289 4.010 19.958 1.00 94.62 73 ILE A CA 1
ATOM 571 C C . ILE A 1 73 ? -1.350 2.489 20.009 1.00 94.62 73 ILE A C 1
ATOM 573 O O . ILE A 1 73 ? -1.580 1.860 18.981 1.00 94.62 73 ILE A O 1
ATOM 577 N N . ARG A 1 74 ? -1.238 1.916 21.211 1.00 93.31 74 ARG A N 1
ATOM 578 C CA . ARG A 1 74 ? -1.235 0.466 21.397 1.00 93.31 74 ARG A CA 1
ATOM 579 C C . ARG A 1 74 ? -2.492 -0.195 20.835 1.00 93.31 74 ARG A C 1
ATOM 581 O O . ARG A 1 74 ? -2.383 -1.197 20.144 1.00 93.31 74 ARG A O 1
ATOM 588 N N . GLN A 1 75 ? -3.674 0.360 21.104 1.00 93.00 75 GLN A N 1
ATOM 589 C CA . GLN A 1 75 ? -4.926 -0.216 20.609 1.00 93.00 75 GLN A CA 1
ATOM 590 C C . GLN A 1 75 ? -5.026 -0.156 19.079 1.00 93.00 75 GLN A C 1
ATOM 592 O O . GLN A 1 75 ? -5.474 -1.105 18.447 1.00 93.00 75 GLN A O 1
ATOM 597 N N . VAL A 1 76 ? -4.587 0.940 18.454 1.00 95.69 76 VAL A N 1
ATOM 598 C CA . VAL A 1 76 ? -4.579 1.036 16.987 1.00 95.69 76 VAL A CA 1
ATOM 599 C C . VAL A 1 76 ? -3.567 0.064 16.374 1.00 95.69 76 VAL A C 1
ATOM 601 O O . VAL A 1 76 ? -3.878 -0.563 15.364 1.00 95.69 76 VAL A O 1
ATOM 604 N N . GLU A 1 77 ? -2.390 -0.104 16.978 1.00 95.62 77 GLU A N 1
ATOM 605 C CA . GLU A 1 77 ? -1.382 -1.081 16.541 1.00 95.62 77 GLU A CA 1
ATOM 606 C C . GLU A 1 77 ? -1.894 -2.521 16.659 1.00 95.62 77 GLU A C 1
ATOM 608 O O . GLU A 1 77 ? -1.873 -3.263 15.675 1.00 95.62 77 GLU A O 1
ATOM 613 N N . ASP A 1 78 ? -2.438 -2.884 17.822 1.00 94.38 78 ASP A N 1
ATOM 614 C CA . ASP A 1 78 ? -3.037 -4.196 18.081 1.00 94.38 78 ASP A CA 1
ATOM 615 C C . ASP A 1 78 ? -4.203 -4.473 17.109 1.00 94.38 78 ASP A C 1
ATOM 617 O O . ASP A 1 78 ? -4.335 -5.583 16.586 1.00 94.38 78 ASP A O 1
ATOM 621 N N . PHE A 1 79 ? -5.031 -3.463 16.808 1.00 95.94 79 PHE A N 1
ATOM 622 C CA . PHE A 1 79 ? -6.104 -3.588 15.821 1.00 95.94 79 PHE A CA 1
ATOM 623 C C . PHE A 1 79 ? -5.566 -3.785 14.399 1.00 95.94 79 PHE A C 1
ATOM 625 O O . PHE A 1 79 ? -6.066 -4.650 13.682 1.00 95.94 79 PHE A O 1
ATOM 632 N N . CYS A 1 80 ? -4.536 -3.037 13.986 1.00 96.25 80 CYS A N 1
ATOM 633 C CA . CYS A 1 80 ? -3.901 -3.207 12.673 1.00 96.25 80 CYS A CA 1
ATOM 634 C C . CYS A 1 80 ? -3.307 -4.615 12.511 1.00 96.25 80 CYS A C 1
ATOM 636 O O . CYS A 1 80 ? -3.459 -5.231 11.453 1.00 96.25 80 CYS A O 1
ATOM 638 N N . ALA A 1 81 ? -2.704 -5.155 13.573 1.00 94.56 81 ALA A N 1
ATOM 639 C CA . ALA A 1 81 ? -2.212 -6.527 13.595 1.00 94.56 81 ALA A CA 1
ATOM 640 C C . ALA A 1 81 ? -3.350 -7.556 13.463 1.00 94.56 81 ALA A C 1
ATOM 642 O O . ALA A 1 81 ? -3.217 -8.522 12.710 1.00 94.56 81 ALA A O 1
ATOM 643 N N . LEU A 1 82 ? -4.487 -7.330 14.133 1.00 94.25 82 LEU A N 1
ATOM 644 C CA . LEU A 1 82 ? -5.672 -8.192 14.053 1.00 94.25 82 LEU A CA 1
ATOM 645 C C . LEU A 1 82 ? -6.265 -8.249 12.636 1.00 94.25 82 LEU A C 1
ATOM 647 O O . LEU A 1 82 ? -6.634 -9.325 12.164 1.00 94.25 82 LEU A O 1
ATOM 651 N N . ILE A 1 83 ? -6.367 -7.105 11.954 1.00 95.12 83 ILE A N 1
ATOM 652 C CA . ILE A 1 83 ? -7.023 -7.014 10.640 1.00 95.12 83 ILE A CA 1
ATOM 653 C C . ILE A 1 83 ? -6.106 -7.361 9.465 1.00 95.12 83 ILE A C 1
ATOM 655 O O . ILE A 1 83 ? -6.601 -7.459 8.348 1.00 95.12 83 ILE A O 1
ATOM 659 N N . HIS A 1 84 ? -4.800 -7.558 9.678 1.00 91.12 84 HIS A N 1
ATOM 660 C CA . HIS A 1 84 ? -3.799 -7.668 8.607 1.00 91.12 84 HIS A CA 1
ATOM 661 C C . HIS A 1 84 ? -4.166 -8.657 7.484 1.00 91.12 84 HIS A C 1
ATOM 663 O O . HIS A 1 84 ? -3.952 -8.361 6.311 1.00 91.12 84 HIS A O 1
ATOM 669 N N . ALA A 1 85 ? -4.753 -9.805 7.835 1.00 86.69 85 ALA A N 1
ATOM 670 C CA . ALA A 1 85 ? -5.192 -10.836 6.888 1.00 86.69 85 ALA A CA 1
ATOM 671 C C . ALA A 1 85 ? -6.727 -10.966 6.794 1.00 86.69 85 ALA A C 1
ATOM 673 O O . ALA A 1 85 ? -7.242 -11.978 6.313 1.00 86.69 85 ALA A O 1
ATOM 674 N N . ALA A 1 86 ? -7.472 -9.983 7.301 1.00 92.12 86 ALA A N 1
ATOM 675 C CA . ALA A 1 86 ? -8.926 -10.013 7.317 1.00 92.12 86 ALA A CA 1
ATOM 676 C C . ALA A 1 86 ? -9.522 -9.580 5.963 1.00 92.12 86 ALA A C 1
ATOM 678 O O . ALA A 1 86 ? -8.964 -8.713 5.289 1.00 92.12 86 ALA A O 1
ATOM 679 N N . PRO A 1 87 ? -10.685 -10.129 5.566 1.00 91.69 87 PRO A N 1
ATOM 680 C CA . PRO A 1 87 ? -11.410 -9.652 4.394 1.00 91.69 87 PRO A CA 1
ATOM 681 C C . PRO A 1 87 ? -11.828 -8.185 4.540 1.00 91.69 87 PRO A C 1
ATOM 683 O O . PRO A 1 87 ? -12.321 -7.764 5.591 1.00 91.69 87 PRO A O 1
ATOM 686 N N . ILE A 1 88 ? -11.672 -7.417 3.463 1.00 90.69 88 ILE A N 1
ATOM 687 C CA . ILE A 1 88 ? -11.913 -5.970 3.452 1.00 90.69 88 ILE A CA 1
ATOM 688 C C . ILE A 1 88 ? -13.339 -5.579 3.872 1.00 90.69 88 ILE A C 1
ATOM 690 O O . ILE A 1 88 ? -13.528 -4.608 4.609 1.00 90.69 88 ILE A O 1
ATOM 694 N N . ASP A 1 89 ? -14.339 -6.371 3.481 1.00 90.00 89 ASP A N 1
ATOM 695 C CA . ASP A 1 89 ? -15.756 -6.151 3.785 1.00 90.00 89 ASP A CA 1
ATOM 696 C C . ASP A 1 89 ? -16.071 -6.248 5.287 1.00 90.00 89 ASP A C 1
ATOM 698 O O . ASP A 1 89 ? -17.042 -5.652 5.760 1.00 90.00 89 ASP A O 1
ATOM 702 N N . LYS A 1 90 ? -15.237 -6.962 6.053 1.00 90.69 90 LYS A N 1
ATOM 703 C CA . LYS A 1 90 ? -15.3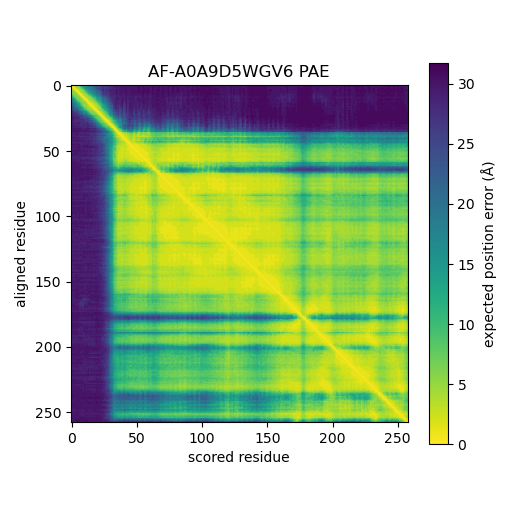85 -7.118 7.508 1.00 90.69 90 LYS A CA 1
ATOM 704 C C . LYS A 1 90 ? -14.747 -5.985 8.300 1.00 90.69 90 LYS A C 1
ATOM 706 O O . LYS A 1 90 ? -15.152 -5.722 9.424 1.00 90.69 90 LYS A O 1
ATOM 711 N N . VAL A 1 91 ? -13.771 -5.293 7.721 1.00 94.69 91 VAL A N 1
ATOM 712 C CA . VAL A 1 91 ? -12.934 -4.320 8.438 1.00 94.69 91 VAL A CA 1
ATOM 713 C C . VAL A 1 91 ? -13.489 -2.897 8.358 1.00 94.69 91 VAL A C 1
ATOM 715 O O . VAL A 1 91 ? -13.339 -2.124 9.305 1.00 94.69 91 VAL A O 1
ATOM 718 N N . GLN A 1 92 ? -14.158 -2.549 7.252 1.00 91.88 92 GLN A N 1
ATOM 719 C CA . GLN A 1 92 ? -14.542 -1.171 6.917 1.00 91.88 92 GLN A CA 1
ATOM 720 C C . GLN A 1 92 ? -15.263 -0.419 8.045 1.00 91.88 92 GLN A C 1
ATOM 722 O O . GLN A 1 92 ? -15.018 0.768 8.251 1.00 91.88 92 GLN A O 1
ATOM 727 N N . ARG A 1 93 ? -16.174 -1.082 8.767 1.00 92.62 93 ARG A N 1
ATOM 728 C CA . ARG A 1 93 ? -16.917 -0.441 9.862 1.00 92.62 93 ARG A CA 1
ATOM 729 C C . ARG A 1 93 ? -16.042 -0.256 11.099 1.00 92.62 93 ARG A C 1
ATOM 731 O O . ARG A 1 93 ? -15.980 0.848 11.631 1.00 92.62 93 ARG A O 1
ATOM 738 N N . SER A 1 94 ? -15.343 -1.302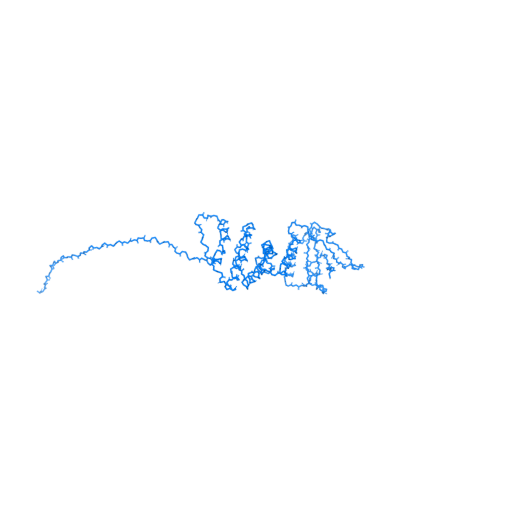 11.530 1.00 95.06 94 SER A N 1
ATOM 739 C CA . SER A 1 94 ? -14.550 -1.279 12.763 1.00 95.06 94 SER A CA 1
ATOM 740 C C . SER A 1 94 ? -13.337 -0.359 12.690 1.00 95.06 94 SER A C 1
ATOM 742 O O . SER A 1 94 ? -13.004 0.273 13.686 1.00 95.06 94 SER A O 1
ATOM 744 N N . ILE A 1 95 ? -12.712 -0.209 11.520 1.00 96.00 95 ILE A N 1
ATOM 745 C CA . ILE A 1 95 ? -11.514 0.631 11.371 1.00 96.00 95 ILE A CA 1
ATOM 746 C C . ILE A 1 95 ? -11.786 2.124 11.634 1.00 96.00 95 ILE A C 1
ATOM 748 O O . ILE A 1 95 ? -10.924 2.836 12.145 1.00 96.00 95 ILE A O 1
ATOM 752 N N . ILE A 1 96 ? -13.008 2.599 11.362 1.00 95.56 96 ILE A N 1
ATOM 753 C CA . ILE A 1 96 ? -13.396 4.001 11.583 1.00 95.56 96 ILE A CA 1
ATOM 754 C C . ILE A 1 96 ? -14.057 4.252 12.949 1.00 95.56 96 ILE A C 1
ATOM 756 O O . ILE A 1 96 ? -14.196 5.413 13.339 1.00 95.56 96 ILE A O 1
ATOM 760 N N . ARG A 1 97 ? -14.443 3.206 13.702 1.00 93.88 97 ARG A N 1
ATOM 761 C CA . ARG A 1 97 ? -15.053 3.335 15.046 1.00 93.88 97 ARG A CA 1
ATOM 762 C C . ARG A 1 97 ? -14.241 4.223 16.002 1.00 93.88 97 ARG A C 1
ATOM 764 O O . ARG A 1 97 ? -14.814 5.195 16.501 1.00 93.88 97 ARG A O 1
ATOM 771 N N . PRO A 1 98 ? -12.922 4.018 16.205 1.00 92.31 98 PRO A N 1
ATOM 772 C CA . PRO A 1 98 ? -12.141 4.884 17.093 1.00 92.31 98 PRO A CA 1
ATOM 773 C C . PRO A 1 98 ? -12.110 6.343 16.638 1.00 92.31 98 PRO A C 1
ATOM 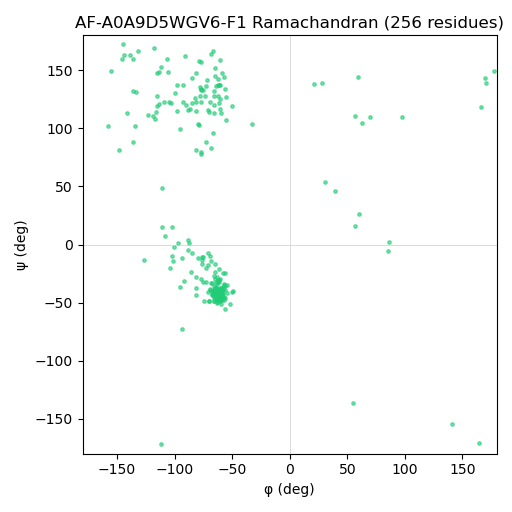775 O O . PRO A 1 98 ? -12.125 7.248 17.465 1.00 92.31 98 PRO A O 1
ATOM 778 N N . LEU A 1 99 ? -12.143 6.607 15.332 1.00 94.31 99 LEU A N 1
ATOM 779 C CA . LEU A 1 99 ? -12.144 7.976 14.807 1.00 94.31 99 LEU A CA 1
ATOM 780 C C . LEU A 1 99 ? -13.461 8.706 15.130 1.00 94.31 99 LEU A C 1
ATOM 782 O O . LEU A 1 99 ? -13.486 9.912 15.400 1.00 94.31 99 LEU A O 1
ATOM 786 N N . ASN A 1 100 ? -14.569 7.963 15.157 1.00 93.00 100 ASN A N 1
ATOM 787 C CA . ASN A 1 100 ? -15.877 8.472 15.561 1.00 93.00 100 ASN A CA 1
ATOM 788 C C . ASN A 1 100 ? -15.983 8.709 17.073 1.00 93.00 100 ASN A C 1
ATOM 790 O O . ASN A 1 100 ? -16.646 9.667 17.468 1.00 93.00 100 ASN A O 1
ATOM 794 N N . ALA A 1 101 ? -15.300 7.923 17.904 1.00 90.62 101 ALA A N 1
ATOM 795 C CA . ALA A 1 101 ? -15.317 8.087 19.359 1.00 90.62 101 ALA A CA 1
ATOM 796 C C . ALA A 1 101 ? -14.349 9.178 19.853 1.00 90.62 101 ALA A C 1
ATOM 798 O O . ALA A 1 101 ? -14.708 10.014 20.678 1.00 90.62 101 ALA A O 1
ATOM 799 N N . LEU A 1 102 ? -13.128 9.215 19.315 1.00 91.69 102 LEU A N 1
ATOM 800 C CA . LEU A 1 102 ? -12.057 10.082 19.808 1.00 91.69 102 LEU A CA 1
ATOM 801 C C . LEU A 1 102 ? -12.202 11.538 19.336 1.00 91.69 102 LEU A C 1
ATOM 803 O O . LEU A 1 102 ? -12.833 11.846 18.319 1.00 91.69 102 LEU A O 1
ATOM 807 N N . SER A 1 103 ? -11.576 12.456 20.069 1.00 91.19 103 SER A N 1
ATOM 808 C CA . SER A 1 103 ? -11.487 13.879 19.724 1.00 91.19 103 SER A CA 1
ATOM 809 C C . SER A 1 103 ? -10.136 14.466 20.151 1.00 91.19 103 SER A C 1
ATOM 811 O O . SER A 1 103 ? -9.323 13.781 20.776 1.00 91.19 103 SER A O 1
ATOM 813 N N . GLY A 1 104 ? -9.863 15.716 19.765 1.00 91.44 104 GLY A N 1
ATOM 814 C CA . GLY A 1 104 ? -8.654 16.435 20.175 1.00 91.44 104 GLY A CA 1
ATOM 815 C C . GLY A 1 104 ? -7.357 15.684 19.853 1.00 91.44 104 GLY A C 1
ATOM 816 O O . GLY A 1 104 ? -7.203 15.116 18.771 1.00 91.44 104 GLY A O 1
ATOM 817 N N . SER A 1 105 ? -6.422 15.674 20.803 1.00 92.25 105 SER A N 1
ATOM 818 C CA . SER A 1 105 ? -5.108 15.038 20.648 1.00 92.25 105 SER A CA 1
ATOM 819 C C . SER A 1 105 ? -5.189 13.521 20.452 1.00 92.25 105 SER A C 1
ATOM 821 O O . SER A 1 105 ? -4.404 12.978 19.680 1.00 92.25 105 SER A O 1
ATOM 823 N N . ALA A 1 106 ? -6.154 12.840 21.075 1.00 92.50 106 ALA A N 1
ATOM 824 C CA . ALA A 1 106 ? -6.324 11.394 20.943 1.00 92.50 106 ALA A CA 1
ATOM 825 C C . ALA A 1 106 ? -6.711 10.988 19.511 1.00 92.50 106 ALA A C 1
ATOM 827 O O . ALA A 1 106 ? -6.156 10.034 18.966 1.00 92.50 106 ALA A O 1
ATOM 828 N N . LEU A 1 107 ? -7.592 11.759 18.859 1.00 94.56 107 LEU A N 1
ATOM 829 C CA . LEU A 1 107 ? -7.925 11.557 17.444 1.00 94.56 107 LEU A CA 1
ATOM 830 C C . LEU A 1 107 ? -6.696 11.753 16.542 1.00 94.56 107 LEU A C 1
ATOM 832 O O . LEU A 1 107 ? -6.450 10.953 15.641 1.00 94.56 107 LEU A O 1
ATOM 836 N N . GLN A 1 108 ? -5.904 12.799 16.794 1.00 95.31 108 GLN A N 1
ATOM 837 C CA . GLN A 1 108 ? -4.682 13.073 16.027 1.00 95.31 108 GLN A CA 1
ATOM 838 C C . GLN A 1 108 ? -3.660 11.939 16.173 1.00 95.31 108 GLN A C 1
ATOM 840 O O . GLN A 1 108 ? -3.049 11.521 15.185 1.00 95.31 108 GLN A O 1
ATOM 845 N N . THR A 1 109 ? -3.518 11.407 17.389 1.00 96.12 109 THR A N 1
ATOM 846 C CA . THR A 1 109 ? -2.697 10.230 17.676 1.00 96.12 109 THR A CA 1
ATOM 847 C C . THR A 1 109 ? -3.191 9.017 16.890 1.00 96.12 109 THR A C 1
ATOM 849 O O . THR A 1 109 ? -2.401 8.440 16.150 1.00 96.12 109 THR A O 1
ATOM 852 N N . ALA A 1 110 ? -4.485 8.684 16.949 1.00 96.69 110 ALA A N 1
ATOM 853 C CA . ALA A 1 110 ? -5.045 7.543 16.220 1.00 96.69 110 ALA A CA 1
ATOM 854 C C . ALA A 1 110 ? -4.789 7.625 14.705 1.00 96.69 110 ALA A C 1
ATOM 856 O O . ALA A 1 110 ? -4.332 6.658 14.101 1.00 96.69 110 ALA A O 1
ATOM 857 N N . LEU A 1 111 ? -5.021 8.790 14.088 1.00 97.56 111 LEU A N 1
ATOM 858 C CA . LEU A 1 111 ? -4.792 8.984 12.651 1.00 97.56 111 LEU A CA 1
ATOM 859 C C . LEU A 1 111 ? -3.306 8.856 12.272 1.00 97.56 111 LEU A C 1
ATOM 861 O O . LEU A 1 111 ? -2.966 8.278 11.237 1.00 97.56 111 LEU A O 1
ATOM 865 N N . THR A 1 112 ? -2.410 9.367 13.119 1.00 97.62 112 THR A N 1
ATOM 866 C CA . THR A 1 112 ? -0.956 9.240 12.919 1.00 97.62 112 THR A CA 1
ATOM 867 C C . THR A 1 112 ? -0.512 7.782 13.026 1.00 97.62 112 THR A C 1
ATOM 869 O O . THR A 1 112 ? 0.289 7.317 12.209 1.00 97.62 112 THR A O 1
ATOM 872 N N . THR A 1 113 ? -1.064 7.037 13.986 1.00 97.81 113 THR A N 1
ATOM 873 C CA . THR A 1 113 ? -0.790 5.607 14.143 1.00 97.81 113 THR A CA 1
ATOM 874 C C . THR A 1 113 ? -1.325 4.815 12.956 1.00 97.81 113 THR A C 1
ATOM 876 O O . THR A 1 113 ? -0.564 4.056 12.368 1.00 97.81 113 THR A O 1
ATOM 879 N N . TYR A 1 114 ? -2.560 5.057 12.501 1.00 98.06 114 TYR A N 1
ATOM 880 C CA . TYR A 1 114 ? -3.088 4.418 11.289 1.00 98.06 114 TYR A CA 1
ATOM 881 C C . TYR A 1 114 ? -2.227 4.693 10.056 1.00 98.06 114 TYR A C 1
ATOM 883 O O . TYR A 1 114 ? -1.937 3.774 9.298 1.00 98.06 114 TYR A O 1
ATOM 891 N N . THR A 1 115 ? -1.762 5.930 9.872 1.00 97.56 115 THR A N 1
ATOM 892 C CA . THR A 1 115 ? -0.848 6.270 8.768 1.00 97.56 115 THR A CA 1
ATOM 893 C C . THR A 1 115 ? 0.458 5.479 8.865 1.00 97.56 115 THR A C 1
ATOM 895 O O . THR A 1 115 ? 0.950 4.950 7.870 1.00 97.56 115 THR A O 1
ATOM 898 N N . THR A 1 116 ? 1.014 5.371 10.073 1.00 97.69 116 THR A N 1
ATOM 899 C CA . THR A 1 116 ? 2.256 4.632 10.334 1.00 97.69 116 THR A CA 1
ATOM 900 C C . THR A 1 116 ? 2.086 3.137 10.083 1.00 97.69 116 THR A C 1
ATOM 902 O O . THR A 1 116 ? 2.953 2.533 9.466 1.00 97.69 116 THR A O 1
ATOM 905 N N . GLN A 1 117 ? 0.963 2.558 10.503 1.00 97.50 117 GLN A N 1
ATOM 906 C CA . GLN A 1 117 ? 0.712 1.123 10.408 1.00 97.50 117 GLN A CA 1
ATOM 907 C C . GLN A 1 117 ? 0.229 0.689 9.017 1.00 97.50 117 GLN A C 1
ATOM 909 O O . GLN A 1 117 ? 0.632 -0.367 8.544 1.00 97.50 117 GLN A O 1
ATOM 914 N N . LEU A 1 118 ? -0.596 1.481 8.330 1.00 97.00 118 LEU A N 1
ATOM 915 C CA . LEU A 1 118 ? -1.256 1.049 7.090 1.00 97.00 118 LEU A CA 1
ATOM 916 C C . LEU A 1 118 ? -0.645 1.636 5.815 1.00 97.00 118 LEU A C 1
ATOM 918 O O . LEU A 1 118 ? -0.870 1.083 4.744 1.00 97.00 118 LEU A O 1
ATOM 922 N N . TYR A 1 119 ? 0.107 2.738 5.900 1.00 95.81 119 TYR A N 1
ATOM 923 C CA . TYR A 1 119 ? 0.592 3.452 4.712 1.00 95.81 119 TYR A CA 1
ATOM 924 C C . TYR A 1 119 ? 2.106 3.686 4.672 1.00 95.81 119 TYR A C 1
ATOM 926 O O . TYR A 1 119 ? 2.642 4.030 3.621 1.00 95.81 119 TYR A O 1
ATOM 934 N N . ARG A 1 120 ? 2.850 3.496 5.768 1.00 94.50 120 ARG A N 1
ATOM 935 C CA . ARG A 1 120 ? 4.316 3.556 5.673 1.00 94.50 120 ARG A CA 1
ATOM 936 C C . ARG A 1 120 ? 4.869 2.260 5.074 1.00 94.50 120 ARG A C 1
ATOM 938 O O . ARG A 1 120 ? 4.544 1.200 5.609 1.00 94.50 120 ARG A O 1
ATOM 945 N N . PRO A 1 121 ? 5.714 2.316 4.025 1.00 87.25 121 PRO A N 1
ATOM 946 C CA . PRO A 1 121 ? 6.254 1.122 3.366 1.00 87.25 121 PRO A CA 1
ATOM 947 C C . PRO A 1 121 ? 7.032 0.180 4.292 1.00 87.25 121 PRO A C 1
ATOM 949 O O . PRO A 1 121 ? 7.160 -1.006 4.009 1.00 87.25 121 PRO A O 1
ATOM 952 N N . GLU A 1 122 ? 7.575 0.701 5.391 1.00 88.38 122 GLU A N 1
ATOM 953 C CA . GLU A 1 122 ? 8.313 -0.070 6.392 1.00 88.38 122 GLU A CA 1
ATOM 954 C C . GLU A 1 122 ? 7.397 -0.887 7.314 1.00 88.38 122 GLU A C 1
ATOM 956 O O . GLU A 1 122 ? 7.880 -1.742 8.056 1.00 88.38 122 GLU A O 1
ATOM 961 N N . SER A 1 123 ? 6.090 -0.618 7.300 1.00 93.38 123 SER A N 1
ATOM 962 C CA . SER A 1 123 ? 5.144 -1.300 8.170 1.00 93.38 123 SER A CA 1
ATOM 963 C C . SER A 1 123 ? 4.859 -2.724 7.687 1.00 93.38 123 SER A C 1
ATOM 965 O O . SER A 1 123 ? 4.498 -2.912 6.521 1.00 93.38 123 SER A O 1
ATOM 967 N N . PRO A 1 124 ? 4.890 -3.734 8.579 1.00 93.12 124 PRO A N 1
ATOM 968 C CA . PRO A 1 124 ? 4.432 -5.081 8.244 1.00 93.12 124 PRO A CA 1
ATOM 969 C C . PRO A 1 124 ? 2.924 -5.133 7.948 1.00 93.12 124 PRO A C 1
ATOM 971 O O . PRO A 1 124 ? 2.455 -6.101 7.358 1.00 93.12 124 PRO A O 1
ATOM 974 N N . HIS A 1 125 ? 2.163 -4.106 8.341 1.00 95.31 125 HIS A N 1
ATOM 975 C CA . HIS A 1 125 ? 0.716 -4.013 8.141 1.00 95.31 125 HIS A CA 1
ATOM 976 C C . HIS A 1 125 ? 0.318 -3.084 6.988 1.00 95.31 125 HIS A C 1
ATOM 978 O O . HIS A 1 125 ? -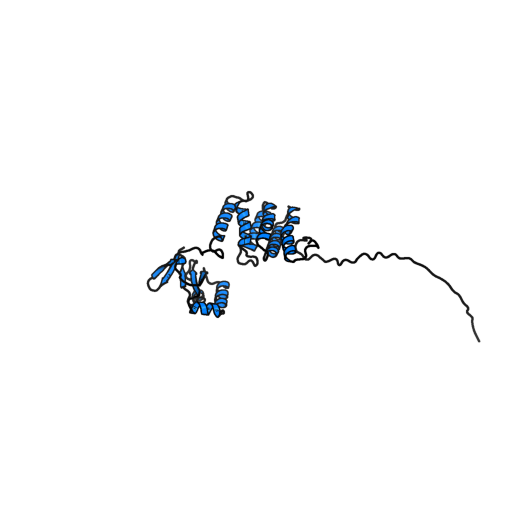0.854 -2.720 6.887 1.00 95.31 125 HIS A O 1
ATOM 984 N N . TYR A 1 126 ? 1.268 -2.717 6.117 1.00 94.50 126 TYR A N 1
ATOM 985 C CA . TYR A 1 126 ? 1.003 -1.891 4.940 1.00 94.50 126 TYR A CA 1
ATOM 986 C C . TYR A 1 126 ? -0.171 -2.445 4.124 1.00 94.50 126 TYR A C 1
ATOM 988 O O . TYR A 1 126 ? -0.129 -3.575 3.634 1.00 94.50 126 TYR A O 1
ATOM 996 N N . ASN A 1 127 ? -1.224 -1.643 3.982 1.00 94.25 127 ASN A N 1
ATOM 997 C CA . ASN A 1 127 ? -2.423 -1.992 3.238 1.00 94.25 127 ASN A CA 1
ATOM 998 C C . ASN A 1 127 ? -3.156 -0.714 2.805 1.00 94.25 127 ASN A C 1
ATOM 1000 O O . ASN A 1 127 ? -3.872 -0.074 3.585 1.00 94.25 127 ASN A O 1
ATOM 1004 N N . GLU A 1 128 ? -2.995 -0.355 1.531 1.00 93.31 128 GLU A N 1
ATOM 1005 C CA . GLU A 1 128 ? -3.616 0.840 0.959 1.00 93.31 128 GLU A CA 1
ATOM 1006 C C . GLU A 1 128 ? -5.146 0.768 0.952 1.00 93.31 128 GLU A C 1
ATOM 1008 O O . GLU A 1 128 ? -5.799 1.796 1.121 1.00 93.31 128 GLU A O 1
ATOM 1013 N N . GLU A 1 129 ? -5.741 -0.417 0.795 1.00 93.00 129 GLU A N 1
ATOM 1014 C CA . GLU A 1 129 ? -7.198 -0.566 0.780 1.00 93.00 129 GLU A CA 1
ATOM 1015 C C . GLU A 1 129 ? -7.807 -0.226 2.143 1.00 93.00 129 GLU A C 1
ATOM 1017 O O . GLU A 1 129 ? -8.789 0.516 2.218 1.00 93.00 129 GLU A O 1
ATOM 1022 N N . PHE A 1 130 ? -7.184 -0.680 3.233 1.00 95.88 130 PHE A N 1
ATOM 1023 C CA . PHE A 1 130 ? -7.603 -0.302 4.584 1.00 95.88 130 PHE A CA 1
ATOM 1024 C C . PHE A 1 130 ? -7.355 1.177 4.858 1.00 95.88 130 PHE A C 1
ATOM 1026 O O . PHE A 1 130 ? -8.226 1.865 5.395 1.00 95.88 130 PHE A O 1
ATOM 1033 N N . TYR A 1 131 ? -6.198 1.699 4.446 1.00 96.62 131 TYR A N 1
ATOM 1034 C CA . TYR A 1 131 ? -5.882 3.112 4.626 1.00 96.62 131 TYR A CA 1
ATOM 1035 C C . TYR A 1 131 ? -6.862 4.033 3.877 1.00 96.62 131 TYR A C 1
ATOM 1037 O O . TYR A 1 131 ? -7.220 5.102 4.376 1.00 96.62 131 TYR A O 1
ATOM 1045 N N . ARG A 1 132 ? -7.396 3.604 2.726 1.00 95.56 132 ARG A N 1
ATOM 1046 C CA . ARG A 1 132 ? -8.440 4.350 2.003 1.00 95.56 132 ARG A CA 1
ATOM 1047 C C . ARG A 1 132 ? -9.716 4.550 2.821 1.00 95.56 132 ARG A C 1
ATOM 1049 O O . ARG A 1 132 ? -10.362 5.580 2.639 1.00 95.56 132 ARG A O 1
ATOM 1056 N N . PHE A 1 133 ? -10.073 3.644 3.736 1.00 96.81 133 PHE A N 1
ATOM 1057 C CA . PHE A 1 133 ? -11.210 3.866 4.639 1.00 96.81 133 PHE A CA 1
ATOM 1058 C C . PHE A 1 133 ? -10.963 5.024 5.606 1.00 96.81 133 PHE A C 1
ATOM 1060 O O . PHE A 1 133 ? -11.869 5.825 5.844 1.00 96.81 133 PHE A O 1
ATOM 1067 N N . ILE A 1 134 ? -9.728 5.160 6.096 1.00 97.81 134 ILE A N 1
ATOM 1068 C CA . ILE A 1 134 ? -9.312 6.289 6.934 1.00 97.81 134 ILE A CA 1
ATOM 1069 C C . ILE A 1 134 ? -9.408 7.590 6.134 1.00 97.81 134 ILE A C 1
ATOM 1071 O O . ILE A 1 134 ? -10.064 8.527 6.578 1.00 97.81 134 ILE A O 1
ATOM 1075 N N . LEU A 1 135 ? -8.854 7.634 4.918 1.00 97.69 135 LEU A N 1
ATOM 1076 C CA . LEU A 1 135 ? -8.912 8.826 4.059 1.00 97.69 135 LEU A CA 1
ATOM 1077 C C . LEU A 1 135 ? -10.347 9.229 3.698 1.00 97.69 135 LEU A C 1
ATOM 1079 O O . LEU A 1 135 ? -10.675 10.418 3.693 1.00 97.69 135 LEU A O 1
ATOM 1083 N N . ALA A 1 136 ? -11.214 8.250 3.421 1.00 96.62 136 ALA A N 1
ATOM 1084 C CA . ALA A 1 136 ? -12.627 8.492 3.149 1.00 96.62 136 ALA A CA 1
ATOM 1085 C C . ALA A 1 136 ? -13.336 9.118 4.359 1.00 96.62 136 ALA A C 1
ATOM 1087 O O . ALA A 1 136 ? -14.123 10.051 4.189 1.00 96.62 136 ALA A O 1
ATOM 1088 N N . TRP A 1 137 ? -13.021 8.649 5.570 1.00 97.69 137 TRP A N 1
ATOM 1089 C CA . TRP A 1 137 ? -13.512 9.249 6.807 1.00 97.69 137 TRP A CA 1
ATOM 1090 C C . TRP A 1 137 ? -12.954 10.661 7.014 1.00 97.69 137 TRP A C 1
ATOM 1092 O O . TRP A 1 137 ? -13.726 11.591 7.246 1.00 97.69 137 TRP A O 1
ATOM 1102 N N . GLU A 1 138 ? -11.636 10.848 6.875 1.00 97.56 138 GLU A N 1
ATOM 1103 C CA . GLU A 1 138 ? -10.975 12.140 7.079 1.00 97.56 138 GLU A CA 1
ATOM 1104 C C . GLU A 1 138 ? -11.575 13.214 6.176 1.00 97.56 138 GLU A C 1
ATOM 1106 O O . GLU A 1 138 ? -11.963 14.268 6.667 1.00 97.56 138 GLU A O 1
ATOM 1111 N N . LYS A 1 139 ? -11.747 12.922 4.882 1.00 96.50 139 LYS A N 1
ATOM 1112 C CA . LYS A 1 139 ? -12.323 13.841 3.888 1.00 96.50 139 LYS A CA 1
ATOM 1113 C C . LYS A 1 139 ? -13.698 14.393 4.288 1.00 96.50 139 LYS A C 1
ATOM 1115 O O . LYS A 1 139 ? -14.013 15.540 3.969 1.00 96.50 139 LYS A O 1
ATOM 1120 N N . CYS A 1 140 ? -14.517 13.593 4.969 1.00 95.50 140 CYS A N 1
ATOM 1121 C CA . CYS A 1 140 ? -15.895 13.940 5.323 1.00 95.50 140 CYS A CA 1
ATOM 1122 C C . CYS A 1 140 ? -16.069 14.370 6.789 1.00 95.50 140 CYS A C 1
ATOM 1124 O O . CYS A 1 140 ? -17.138 14.859 7.155 1.00 95.50 140 CYS A O 1
ATOM 1126 N N . SER A 1 141 ? -15.049 14.208 7.634 1.00 96.12 141 SER A N 1
ATOM 1127 C CA . SER A 1 141 ? -15.169 14.423 9.076 1.00 96.12 141 SER A CA 1
ATOM 1128 C C . SER A 1 141 ? -15.177 15.905 9.449 1.00 96.12 141 SER A C 1
ATOM 1130 O O . SER A 1 141 ? -14.214 16.630 9.210 1.00 96.12 141 SER A O 1
ATOM 1132 N N . MET A 1 142 ? -16.237 16.348 10.128 1.00 95.44 142 MET A N 1
ATOM 1133 C CA . MET A 1 142 ? -16.327 17.705 10.692 1.00 95.44 142 MET A CA 1
ATOM 1134 C C . MET A 1 142 ? -15.406 17.918 11.904 1.00 95.44 142 MET A C 1
ATOM 1136 O O . MET A 1 142 ? -15.269 19.040 12.379 1.00 95.44 142 MET A O 1
ATOM 1140 N N . LYS A 1 143 ? -14.760 16.855 12.407 1.00 95.38 143 LYS A N 1
ATOM 1141 C CA . LYS A 1 143 ? -13.770 16.946 13.491 1.00 95.38 143 LYS A CA 1
ATOM 1142 C C . LYS A 1 143 ? -12.414 17.478 13.018 1.00 95.38 143 LYS A C 1
ATOM 1144 O O . LYS A 1 143 ? -11.546 17.726 13.851 1.00 95.38 143 LYS A O 1
ATOM 1149 N N . LEU A 1 144 ? -12.207 17.580 11.704 1.00 96.00 144 LEU A N 1
ATOM 1150 C CA . LEU A 1 144 ? -10.944 17.977 11.090 1.00 96.00 144 LEU A CA 1
ATOM 1151 C C . LEU A 1 144 ? -11.087 19.328 10.386 1.00 96.00 144 LEU A C 1
ATOM 1153 O O . LEU A 1 144 ? -12.140 19.659 9.836 1.00 96.00 144 LEU A O 1
ATOM 1157 N N . ASP A 1 145 ? -10.000 20.095 10.368 1.00 95.44 145 ASP A N 1
ATOM 1158 C CA . ASP A 1 145 ? -9.940 21.350 9.626 1.00 95.44 145 ASP A CA 1
ATOM 1159 C C . ASP A 1 145 ? -10.002 21.134 8.097 1.00 95.44 145 ASP A C 1
ATOM 1161 O O . ASP A 1 145 ? -9.890 20.022 7.570 1.00 95.44 145 ASP A O 1
ATOM 1165 N N . SER A 1 146 ? -10.235 22.218 7.352 1.00 96.00 146 SER A N 1
ATOM 1166 C CA . SER A 1 146 ? -10.308 22.182 5.886 1.00 96.00 146 SER A CA 1
ATOM 1167 C C . SER A 1 146 ? -9.006 21.708 5.239 1.00 96.00 146 SER A C 1
ATOM 1169 O O . SER A 1 146 ? -9.061 20.934 4.284 1.00 96.00 146 SER A O 1
ATOM 1171 N N . THR A 1 147 ? -7.852 22.124 5.760 1.00 96.56 147 THR A N 1
ATOM 1172 C CA . THR A 1 147 ? -6.531 21.766 5.229 1.00 96.56 147 THR A CA 1
ATOM 1173 C C . THR A 1 147 ? -6.327 20.257 5.249 1.00 96.56 147 THR A C 1
ATOM 1175 O O . THR A 1 147 ? -5.958 19.661 4.236 1.00 96.56 147 THR A O 1
ATOM 1178 N N . ARG A 1 148 ? -6.642 19.611 6.372 1.00 95.69 148 ARG A N 1
ATOM 1179 C CA . ARG A 1 148 ? -6.519 18.166 6.538 1.00 95.69 148 ARG A CA 1
ATOM 1180 C C . ARG A 1 148 ? -7.492 17.397 5.651 1.00 95.69 148 ARG A C 1
ATOM 1182 O O . ARG A 1 148 ? -7.096 16.414 5.030 1.00 95.69 148 ARG A O 1
ATOM 1189 N N . ARG A 1 149 ? -8.734 17.869 5.515 1.00 97.44 149 ARG A N 1
ATOM 1190 C CA . ARG A 1 149 ? -9.717 17.262 4.598 1.00 97.44 149 ARG A CA 1
ATOM 1191 C C . ARG A 1 149 ? -9.260 17.311 3.141 1.00 97.44 149 ARG A C 1
ATOM 1193 O O . ARG A 1 149 ? -9.391 16.321 2.423 1.00 97.44 149 ARG A O 1
ATOM 1200 N N . VAL A 1 150 ? -8.687 18.438 2.713 1.00 97.25 150 VAL A N 1
ATOM 1201 C CA . VAL A 1 150 ? -8.114 18.587 1.367 1.00 97.25 150 VAL A CA 1
ATOM 1202 C C . VAL A 1 150 ? -6.901 17.674 1.187 1.00 97.25 150 VAL A C 1
ATOM 1204 O O . VAL A 1 150 ? -6.800 17.002 0.162 1.00 97.25 150 VAL A O 1
ATOM 1207 N N . ALA A 1 151 ? -6.013 17.584 2.181 1.00 96.62 151 ALA A N 1
ATOM 1208 C CA . ALA A 1 151 ? -4.872 16.671 2.135 1.00 96.62 151 ALA A CA 1
ATOM 1209 C C . ALA A 1 151 ? -5.320 15.205 1.988 1.00 96.62 151 ALA A C 1
ATOM 1211 O O . ALA A 1 151 ? -4.789 14.492 1.136 1.00 96.62 151 ALA A O 1
ATOM 1212 N N . ALA A 1 152 ? -6.340 14.780 2.741 1.00 97.00 152 ALA A N 1
ATOM 1213 C CA . ALA A 1 152 ? -6.914 13.441 2.633 1.00 97.00 152 ALA A CA 1
ATOM 1214 C C . ALA A 1 152 ? -7.528 13.178 1.246 1.00 97.00 152 ALA A C 1
ATOM 1216 O O . ALA A 1 152 ? -7.295 12.123 0.661 1.00 97.00 152 ALA A O 1
ATOM 1217 N N . TYR A 1 153 ? -8.250 14.152 0.681 1.00 96.44 153 TYR A N 1
ATOM 1218 C CA . TYR A 1 153 ? -8.792 14.064 -0.679 1.00 96.44 153 TYR A CA 1
ATOM 1219 C C . TYR A 1 153 ? -7.695 13.903 -1.741 1.00 96.44 153 TYR A C 1
ATOM 1221 O O . TYR A 1 153 ? -7.768 13.003 -2.578 1.00 96.44 153 TYR A O 1
ATOM 1229 N N . LEU A 1 154 ? -6.652 14.738 -1.693 1.00 96.19 154 LEU A N 1
ATOM 1230 C CA . LEU A 1 154 ? -5.524 14.650 -2.624 1.00 96.19 154 LEU A CA 1
ATOM 1231 C C . LEU A 1 154 ? -4.778 13.321 -2.477 1.00 96.19 154 LEU A C 1
ATOM 1233 O O . LEU A 1 154 ? -4.373 12.725 -3.475 1.00 96.19 154 LEU A O 1
ATOM 1237 N N . GLN A 1 155 ? -4.624 12.834 -1.246 1.00 95.62 155 GLN A N 1
ATOM 1238 C CA . GLN A 1 155 ? -4.007 11.543 -0.984 1.00 95.62 155 GLN A CA 1
ATOM 1239 C C . GLN A 1 155 ? -4.852 10.385 -1.528 1.00 95.62 155 GLN A C 1
ATOM 1241 O O . GLN A 1 155 ? -4.306 9.477 -2.147 1.00 95.62 155 GLN A O 1
ATOM 1246 N N . GLU A 1 156 ? -6.178 10.433 -1.384 1.00 93.69 156 GLU A N 1
ATOM 1247 C CA . GLU A 1 156 ? -7.078 9.429 -1.961 1.00 93.69 156 GLU A CA 1
ATOM 1248 C C . GLU A 1 156 ? -6.975 9.392 -3.495 1.00 93.69 156 GLU A C 1
ATOM 1250 O O . GLU A 1 156 ? -6.975 8.312 -4.083 1.00 93.69 156 GLU A O 1
ATOM 1255 N N . ILE A 1 157 ? -6.852 10.553 -4.151 1.00 91.44 157 ILE A N 1
ATOM 1256 C CA . ILE A 1 157 ? -6.611 10.627 -5.601 1.00 91.44 157 ILE A CA 1
ATOM 1257 C C . ILE A 1 157 ? -5.290 9.948 -5.960 1.00 91.44 157 ILE A C 1
ATOM 1259 O O . ILE A 1 157 ? -5.257 9.141 -6.885 1.00 91.44 157 ILE A O 1
ATOM 1263 N N . ARG A 1 158 ? -4.209 10.225 -5.220 1.00 90.69 158 ARG A N 1
ATOM 1264 C CA . ARG A 1 158 ? -2.903 9.594 -5.471 1.00 90.69 158 ARG A CA 1
ATOM 1265 C C . ARG A 1 158 ? -2.981 8.074 -5.369 1.00 90.69 158 ARG A C 1
ATOM 1267 O O . ARG A 1 158 ? -2.477 7.403 -6.259 1.00 90.69 158 ARG A O 1
ATOM 1274 N N . LEU A 1 159 ? -3.683 7.548 -4.364 1.00 90.81 159 LEU A N 1
ATOM 1275 C CA . LEU A 1 159 ? -3.898 6.105 -4.188 1.00 90.81 159 LEU A CA 1
ATOM 1276 C C . LEU A 1 159 ? -4.820 5.470 -5.235 1.00 90.81 159 LEU A C 1
ATOM 1278 O O . LEU A 1 159 ? -4.989 4.258 -5.237 1.00 90.81 159 LEU A O 1
ATOM 1282 N N . ARG A 1 160 ? -5.513 6.244 -6.078 1.00 86.62 160 ARG A N 1
ATOM 1283 C CA . ARG A 1 160 ? -6.267 5.687 -7.217 1.00 86.62 160 ARG A CA 1
ATOM 1284 C C . ARG A 1 160 ? -5.356 5.419 -8.408 1.00 86.62 160 ARG A C 1
ATOM 1286 O O . ARG A 1 160 ? -5.643 4.513 -9.191 1.00 86.62 160 ARG A O 1
ATOM 1293 N N . ASN A 1 161 ? -4.270 6.174 -8.525 1.00 87.19 161 ASN A N 1
ATOM 1294 C CA . ASN A 1 161 ? -3.329 6.026 -9.620 1.00 87.19 161 ASN A CA 1
ATOM 1295 C C . ASN A 1 161 ? -2.522 4.738 -9.430 1.00 87.19 161 ASN A C 1
ATOM 1297 O O . ASN A 1 161 ? -2.051 4.456 -8.334 1.00 87.19 161 ASN A O 1
ATOM 1301 N N . ASN A 1 162 ? -2.338 3.975 -10.511 1.00 87.38 162 ASN A N 1
ATOM 1302 C CA . ASN A 1 162 ? -1.534 2.744 -10.530 1.00 87.38 162 ASN A CA 1
ATOM 1303 C C . ASN A 1 162 ? -2.027 1.637 -9.575 1.00 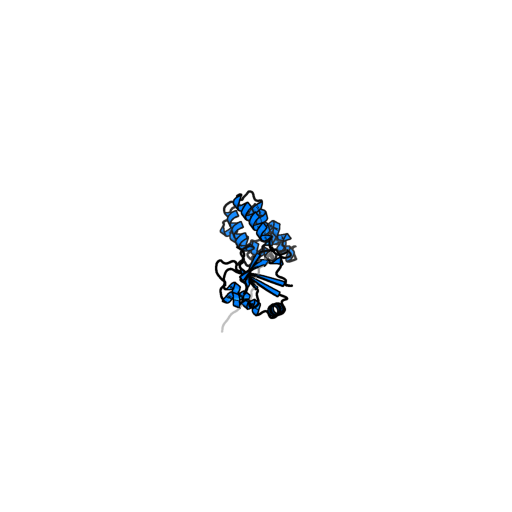87.38 162 ASN A C 1
ATOM 1305 O O . ASN A 1 162 ? -1.243 0.788 -9.153 1.00 87.38 162 ASN A O 1
ATOM 1309 N N . THR A 1 163 ? -3.325 1.625 -9.255 1.00 86.38 163 THR A N 1
ATOM 1310 C CA . THR A 1 163 ? -3.946 0.536 -8.488 1.00 86.38 163 THR A CA 1
ATOM 1311 C C . THR A 1 163 ? -3.906 -0.779 -9.262 1.00 86.38 163 THR A C 1
ATOM 1313 O O . THR A 1 163 ? -4.041 -0.810 -10.489 1.00 86.38 163 THR A O 1
ATOM 1316 N N . VAL A 1 164 ? -3.743 -1.891 -8.542 1.00 86.81 164 VAL A N 1
ATOM 1317 C CA . VAL A 1 164 ? -3.730 -3.230 -9.146 1.00 86.81 164 VAL A CA 1
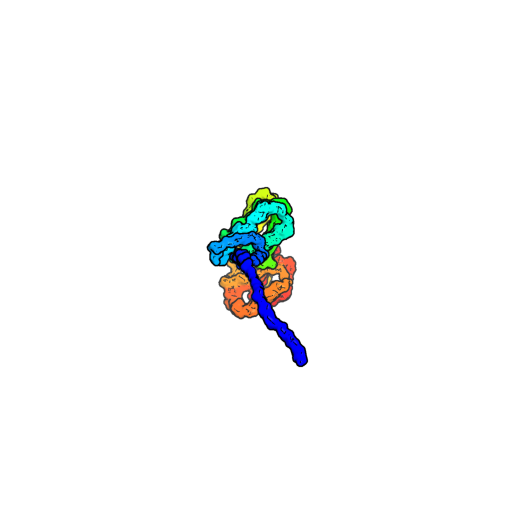ATOM 1318 C C . VAL A 1 164 ? -5.024 -3.456 -9.937 1.00 86.81 164 VAL A C 1
ATOM 1320 O O . VAL A 1 164 ? -6.119 -3.137 -9.477 1.00 86.81 164 VAL A O 1
ATOM 1323 N N . GLY A 1 165 ? -4.890 -3.976 -11.158 1.00 89.19 165 GLY A N 1
ATOM 1324 C CA . GLY A 1 165 ? -6.014 -4.204 -12.071 1.00 89.19 165 GLY A CA 1
ATOM 1325 C C . GLY A 1 165 ? -6.419 -2.997 -12.926 1.00 89.19 165 GLY A C 1
ATOM 1326 O O . GLY A 1 165 ? -7.253 -3.161 -13.812 1.00 89.19 165 GLY A O 1
ATOM 1327 N N . HIS A 1 166 ? -5.820 -1.819 -12.724 1.00 89.44 166 HIS A N 1
ATOM 1328 C CA . HIS A 1 166 ? -6.050 -0.634 -13.555 1.00 89.44 166 HIS A CA 1
ATOM 1329 C C . HIS A 1 166 ? -4.858 -0.344 -14.472 1.00 89.44 166 HIS A C 1
ATOM 1331 O O . HIS A 1 166 ? -3.733 -0.789 -14.236 1.00 89.44 166 HIS A O 1
ATOM 1337 N N . LEU A 1 167 ? -5.108 0.415 -15.542 1.00 91.12 167 LEU A N 1
ATOM 1338 C CA . LEU A 1 167 ? -4.051 0.885 -16.433 1.00 91.12 167 LEU A CA 1
ATOM 1339 C C . LEU A 1 167 ? -3.128 1.852 -15.675 1.00 91.12 167 LEU A C 1
ATOM 1341 O O . LEU A 1 167 ? -3.605 2.775 -15.013 1.00 91.12 167 LEU A O 1
ATOM 1345 N N . ALA A 1 168 ? -1.813 1.646 -15.785 1.00 91.81 168 ALA A N 1
ATOM 1346 C CA . ALA A 1 168 ? -0.829 2.555 -15.209 1.00 91.81 168 ALA A CA 1
ATOM 1347 C C . ALA A 1 168 ? -0.942 3.954 -15.838 1.00 91.81 168 ALA A C 1
ATOM 1349 O O . ALA A 1 168 ? -1.176 4.090 -17.041 1.00 91.81 168 ALA A O 1
ATOM 1350 N N . GLN A 1 169 ? -0.752 4.988 -15.021 1.00 91.75 169 GLN A N 1
ATOM 1351 C CA . GLN A 1 169 ? -0.752 6.375 -15.469 1.00 91.75 169 GLN A CA 1
ATOM 1352 C C . GLN A 1 169 ? 0.369 6.584 -16.495 1.00 91.75 169 GLN A C 1
ATOM 1354 O O . GLN A 1 169 ? 1.536 6.308 -16.212 1.00 91.75 169 GLN A O 1
ATOM 1359 N N . ASP A 1 170 ? 0.023 7.091 -17.680 1.00 93.81 170 ASP A N 1
ATOM 1360 C CA . ASP A 1 170 ? 1.025 7.421 -18.693 1.00 93.81 170 ASP A CA 1
ATOM 1361 C C . ASP A 1 170 ? 1.818 8.671 -18.286 1.00 93.81 170 ASP A C 1
ATOM 1363 O O . ASP A 1 170 ? 1.259 9.638 -17.760 1.00 93.81 170 ASP A O 1
ATOM 1367 N N . PHE A 1 171 ? 3.119 8.660 -18.564 1.00 93.06 171 PHE A N 1
ATOM 1368 C CA . PHE A 1 171 ? 4.027 9.772 -18.295 1.00 93.06 171 PHE A CA 1
ATOM 1369 C C . PHE A 1 171 ? 5.115 9.860 -19.368 1.00 93.06 171 PHE A C 1
ATOM 1371 O O . PHE A 1 171 ? 5.381 8.895 -20.094 1.00 93.06 171 PHE A O 1
ATOM 1378 N N . VAL A 1 172 ? 5.727 11.040 -19.478 1.00 94.00 172 VAL A N 1
ATOM 1379 C CA . VAL A 1 172 ? 6.852 11.293 -20.382 1.00 94.00 172 VAL A CA 1
ATOM 1380 C C . VAL A 1 172 ? 8.162 11.060 -19.633 1.00 94.00 172 VAL A C 1
ATOM 1382 O O . VAL A 1 172 ? 8.309 11.477 -18.490 1.00 94.00 172 VAL A O 1
ATOM 1385 N N . TYR A 1 173 ? 9.116 10.401 -20.281 1.00 92.75 173 TYR A N 1
ATOM 1386 C CA . TYR A 1 173 ? 10.466 10.196 -19.763 1.00 92.75 173 TYR A CA 1
ATOM 1387 C C . TYR A 1 173 ? 11.513 10.448 -20.841 1.00 92.75 173 TYR A C 1
ATOM 1389 O O . TYR A 1 173 ? 11.232 10.374 -22.040 1.00 92.75 173 TYR A O 1
ATOM 1397 N N . HIS A 1 174 ? 12.742 10.709 -20.410 1.00 90.56 174 HIS A N 1
ATOM 1398 C CA . HIS A 1 174 ? 13.842 11.084 -21.288 1.00 90.56 174 HIS A CA 1
ATOM 1399 C C . HIS A 1 174 ? 14.945 10.030 -21.283 1.00 90.56 174 HIS A C 1
ATOM 1401 O O . HIS A 1 174 ? 15.565 9.767 -20.256 1.00 90.56 174 HIS A O 1
ATOM 1407 N N . THR A 1 175 ? 15.230 9.439 -22.441 1.00 88.06 175 THR A N 1
ATOM 1408 C CA . THR A 1 175 ? 16.373 8.531 -22.618 1.00 88.06 175 THR A CA 1
ATOM 1409 C C . THR A 1 175 ? 17.544 9.287 -23.227 1.00 88.06 175 THR A C 1
ATOM 1411 O O . THR A 1 175 ? 17.342 10.041 -24.177 1.00 88.06 175 THR A O 1
ATOM 1414 N N . SER A 1 176 ? 18.765 9.058 -22.733 1.00 78.94 176 SER A N 1
ATOM 1415 C CA . SER A 1 176 ? 19.972 9.488 -23.448 1.00 78.94 176 SER A CA 1
ATOM 1416 C C . SER A 1 176 ? 20.400 8.386 -24.413 1.00 78.94 176 SER A C 1
ATOM 1418 O O . SER A 1 176 ? 20.773 7.298 -23.964 1.00 78.94 176 SER A O 1
ATOM 1420 N N . ASP A 1 177 ? 20.361 8.656 -25.710 1.00 68.88 177 ASP A N 1
ATOM 1421 C CA . ASP A 1 177 ? 20.949 7.792 -26.731 1.00 68.88 177 ASP A CA 1
ATOM 1422 C C . ASP A 1 177 ? 22.158 8.474 -27.395 1.00 68.88 177 ASP A C 1
ATOM 1424 O O . ASP A 1 177 ? 22.644 9.506 -26.932 1.00 68.88 177 ASP A O 1
ATOM 1428 N N . THR A 1 178 ? 22.697 7.873 -28.457 1.00 61.06 178 THR A N 1
ATOM 1429 C CA . THR A 1 178 ? 23.842 8.418 -29.204 1.00 61.06 178 THR A CA 1
ATOM 1430 C C . THR A 1 178 ? 23.518 9.696 -29.983 1.00 61.06 178 THR A C 1
ATOM 1432 O O . THR A 1 178 ? 24.438 10.365 -30.441 1.00 61.06 178 THR A O 1
ATOM 1435 N N . THR A 1 179 ? 22.236 10.028 -30.160 1.00 67.94 179 THR A N 1
ATOM 1436 C CA . THR A 1 179 ? 21.756 11.194 -30.920 1.00 67.94 179 THR A CA 1
ATOM 1437 C C . THR A 1 179 ? 21.332 12.361 -30.031 1.00 67.94 179 THR A C 1
ATOM 1439 O O . THR A 1 179 ? 21.206 13.482 -30.518 1.00 67.94 179 THR A O 1
ATOM 1442 N N . GLY A 1 180 ? 21.163 12.126 -28.727 1.00 78.19 180 GLY A N 1
ATOM 1443 C CA . GLY A 1 180 ? 20.862 13.154 -27.740 1.00 78.19 180 GLY A CA 1
ATOM 1444 C C . GLY A 1 180 ? 19.860 12.683 -26.692 1.00 78.19 180 GLY A C 1
ATOM 1445 O O . GLY A 1 180 ? 19.741 11.496 -26.386 1.00 78.19 180 GLY A O 1
ATOM 1446 N N . ILE A 1 181 ? 19.149 13.644 -26.104 1.00 83.75 181 ILE A N 1
ATOM 1447 C CA . ILE A 1 181 ? 18.061 13.379 -25.161 1.00 83.75 181 ILE A CA 1
ATOM 1448 C C . ILE A 1 181 ? 16.761 13.271 -25.956 1.00 83.75 181 ILE A C 1
ATOM 1450 O O . ILE A 1 181 ? 16.347 14.230 -26.604 1.00 83.75 181 ILE A O 1
ATOM 1454 N N . VAL A 1 182 ? 16.098 12.118 -25.875 1.00 89.62 182 VAL A N 1
ATOM 1455 C CA . VAL A 1 182 ? 14.845 11.847 -26.594 1.00 89.62 182 VAL A CA 1
ATOM 1456 C C . VAL A 1 182 ? 13.705 11.644 -25.603 1.00 89.62 182 VAL A C 1
ATOM 1458 O O . VAL A 1 182 ? 13.806 10.818 -24.694 1.00 89.62 182 VAL A O 1
ATOM 1461 N N . ALA A 1 183 ? 12.611 12.384 -25.799 1.00 91.50 183 ALA A N 1
ATOM 1462 C CA . ALA A 1 183 ? 11.377 12.230 -25.033 1.00 91.50 183 ALA A CA 1
ATOM 1463 C C . ALA A 1 183 ? 10.570 11.014 -25.521 1.00 91.50 183 ALA A C 1
ATOM 1465 O O . ALA A 1 183 ? 10.392 10.804 -26.722 1.00 91.50 183 ALA A O 1
ATOM 1466 N N . ARG A 1 184 ? 10.064 10.211 -24.585 1.00 92.94 184 ARG A N 1
ATOM 1467 C CA . ARG A 1 184 ? 9.276 8.992 -24.824 1.00 92.94 184 ARG A CA 1
ATOM 1468 C C . ARG A 1 184 ? 8.113 8.909 -23.835 1.00 92.94 184 ARG A C 1
ATOM 1470 O O . ARG A 1 184 ? 8.123 9.601 -22.827 1.00 92.94 184 ARG A O 1
ATOM 1477 N N . ARG A 1 185 ? 7.115 8.065 -24.115 1.00 94.25 185 ARG A N 1
ATOM 1478 C CA . ARG A 1 185 ? 5.955 7.818 -23.234 1.00 94.25 185 ARG A CA 1
ATOM 1479 C C . ARG A 1 185 ? 5.935 6.384 -22.716 1.00 94.25 185 ARG A C 1
ATOM 1481 O O . ARG A 1 185 ? 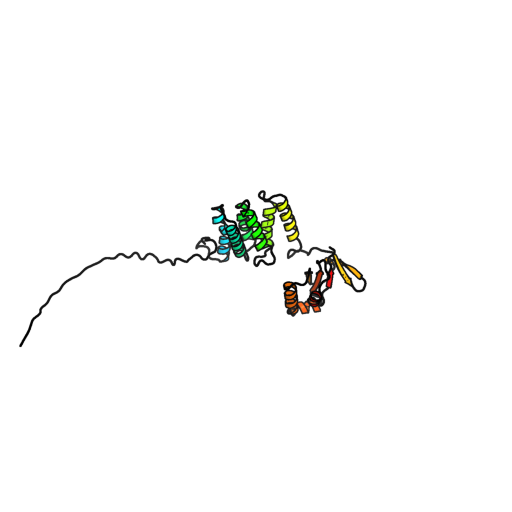6.359 5.479 -23.442 1.00 94.25 185 ARG A O 1
ATOM 1488 N N . LEU A 1 186 ? 5.435 6.170 -21.494 1.00 94.44 186 LEU A N 1
ATOM 1489 C CA . LEU A 1 186 ? 5.265 4.827 -20.915 1.00 94.44 186 LEU A CA 1
ATOM 1490 C C . LEU A 1 186 ? 4.337 3.974 -21.785 1.00 94.44 186 LEU A C 1
ATOM 1492 O O . LEU A 1 186 ? 4.656 2.826 -22.080 1.00 94.44 186 LEU A O 1
ATOM 1496 N N . SER A 1 187 ? 3.241 4.561 -22.260 1.00 94.31 187 SER A N 1
ATOM 1497 C CA . SER A 1 187 ? 2.259 3.926 -23.148 1.00 94.31 187 SER A CA 1
ATOM 1498 C C . SER A 1 187 ? 2.859 3.378 -24.449 1.00 94.31 187 SER A C 1
ATOM 1500 O O . SER A 1 187 ? 2.325 2.434 -25.026 1.00 94.31 187 SER A O 1
ATOM 1502 N N . HIS A 1 188 ? 3.994 3.919 -24.901 1.00 94.25 188 HIS A N 1
ATOM 1503 C CA . HIS A 1 188 ? 4.704 3.465 -26.102 1.00 94.25 188 HIS A CA 1
ATOM 1504 C C . HIS A 1 188 ? 5.860 2.495 -25.796 1.00 94.25 188 HIS A C 1
ATOM 1506 O O . HIS A 1 188 ? 6.561 2.046 -26.707 1.00 94.25 188 HIS A O 1
ATOM 1512 N N . PHE A 1 189 ? 6.088 2.150 -24.526 1.00 93.19 189 PHE A N 1
ATOM 1513 C CA . PHE A 1 189 ? 7.109 1.187 -24.125 1.00 93.19 189 PHE A CA 1
ATOM 1514 C C . PHE A 1 189 ? 6.597 -0.252 -24.302 1.00 93.19 189 PHE A C 1
ATOM 1516 O O . PHE A 1 189 ? 6.134 -0.898 -23.366 1.00 93.19 189 PHE A O 1
ATOM 1523 N N . ALA A 1 190 ? 6.662 -0.751 -25.539 1.00 86.75 190 ALA A N 1
ATOM 1524 C CA . ALA A 1 190 ? 6.068 -2.030 -25.925 1.00 86.75 190 ALA A CA 1
ATOM 1525 C C . ALA A 1 190 ? 6.797 -3.252 -25.328 1.00 86.75 190 ALA A C 1
ATOM 1527 O O . ALA A 1 190 ? 7.935 -3.558 -25.697 1.00 86.75 190 ALA A O 1
ATOM 1528 N N . ALA A 1 191 ? 6.123 -3.981 -24.441 1.00 91.06 191 ALA A N 1
ATOM 1529 C CA . ALA A 1 191 ? 6.552 -5.268 -23.898 1.00 91.06 191 ALA A CA 1
ATOM 1530 C C . ALA A 1 191 ? 5.321 -6.064 -23.436 1.00 91.06 191 ALA A C 1
ATOM 1532 O O . ALA A 1 191 ? 4.368 -5.440 -22.969 1.00 91.06 191 ALA A O 1
ATOM 1533 N N . PRO A 1 192 ? 5.330 -7.410 -23.478 1.00 94.75 192 PRO A N 1
ATOM 1534 C CA . PRO A 1 192 ? 4.306 -8.203 -22.793 1.00 94.75 192 PRO A CA 1
ATOM 1535 C C . PRO A 1 192 ? 4.229 -7.874 -21.296 1.00 94.75 192 PRO A C 1
ATOM 1537 O O . PRO A 1 192 ? 3.141 -7.775 -20.738 1.00 94.75 192 PRO A O 1
ATOM 1540 N N . TYR A 1 193 ? 5.386 -7.654 -20.666 1.00 95.25 193 TYR A N 1
ATOM 1541 C CA . TYR A 1 193 ? 5.498 -7.188 -19.290 1.00 95.25 193 TYR A CA 1
ATOM 1542 C C . TYR A 1 193 ? 6.521 -6.059 -19.183 1.00 95.25 193 TYR A C 1
ATOM 1544 O O . TYR A 1 193 ? 7.663 -6.190 -19.632 1.00 95.25 193 TYR A O 1
ATOM 1552 N N . THR A 1 194 ? 6.130 -4.977 -18.517 1.00 95.19 194 THR A N 1
ATOM 1553 C CA . THR A 1 194 ? 7.012 -3.856 -18.182 1.00 95.19 194 THR A CA 1
ATOM 1554 C C . THR A 1 194 ? 7.273 -3.860 -16.684 1.00 95.19 194 THR A C 1
ATOM 1556 O O . THR A 1 194 ? 6.334 -3.794 -15.894 1.00 95.19 194 THR A O 1
ATOM 1559 N N . LEU A 1 195 ? 8.545 -3.922 -16.289 1.00 93.31 195 LEU A N 1
ATOM 1560 C CA . LEU A 1 195 ? 8.954 -3.708 -14.900 1.00 93.31 195 LEU A CA 1
ATOM 1561 C C . LEU A 1 195 ? 9.371 -2.247 -14.742 1.00 93.31 195 LEU A C 1
ATOM 1563 O O . LEU A 1 195 ? 10.475 -1.874 -15.135 1.00 93.31 195 LEU A O 1
ATOM 1567 N N . LEU A 1 196 ? 8.475 -1.423 -14.204 1.00 92.94 196 LEU A N 1
ATOM 1568 C CA . LEU A 1 196 ? 8.760 -0.020 -13.923 1.00 92.94 196 LEU A CA 1
ATOM 1569 C C . LEU A 1 196 ? 9.490 0.110 -12.583 1.00 92.94 196 LEU A C 1
ATOM 1571 O O . LEU A 1 196 ? 9.006 -0.375 -11.562 1.00 92.94 196 LEU A O 1
ATOM 1575 N N . ILE A 1 197 ? 10.642 0.775 -12.590 1.00 89.81 197 ILE A N 1
ATOM 1576 C CA . ILE A 1 197 ? 11.469 1.011 -11.406 1.00 89.81 197 ILE A CA 1
ATOM 1577 C C . ILE A 1 197 ? 11.659 2.517 -11.274 1.00 89.81 197 ILE A C 1
ATOM 1579 O O . ILE A 1 197 ? 12.335 3.129 -12.099 1.00 89.81 197 ILE A O 1
ATOM 1583 N N . LEU A 1 198 ? 11.058 3.107 -10.244 1.00 88.56 198 LEU A N 1
ATOM 1584 C CA . LEU A 1 198 ? 11.255 4.512 -9.894 1.00 88.56 198 LEU A CA 1
ATOM 1585 C C . LEU A 1 198 ? 12.381 4.594 -8.867 1.00 88.56 198 LEU A C 1
ATOM 1587 O O . LEU A 1 198 ? 12.321 3.939 -7.827 1.00 88.56 198 LEU A O 1
ATOM 1591 N N . SER A 1 199 ? 13.424 5.351 -9.182 1.00 83.69 199 SER A N 1
ATOM 1592 C CA . SER A 1 199 ? 14.665 5.354 -8.421 1.00 83.69 199 SER A CA 1
ATOM 1593 C C . SER A 1 199 ? 15.179 6.770 -8.201 1.00 83.69 199 SER A C 1
ATOM 1595 O O . SER A 1 199 ? 15.318 7.527 -9.153 1.00 83.69 199 SER A O 1
ATOM 1597 N N . VAL A 1 200 ? 15.543 7.104 -6.963 1.00 80.31 200 VAL A N 1
ATOM 1598 C CA . VAL A 1 200 ? 16.256 8.351 -6.643 1.00 80.31 200 VAL A CA 1
ATOM 1599 C C . VAL A 1 200 ? 17.757 8.068 -6.644 1.00 80.31 200 VAL A C 1
ATOM 1601 O O . VAL A 1 200 ? 18.425 8.371 -7.624 1.00 80.31 200 VAL A O 1
ATOM 1604 N N . ASP A 1 201 ? 18.239 7.363 -5.616 1.00 72.12 201 ASP A N 1
ATOM 1605 C CA . ASP A 1 201 ? 19.633 6.941 -5.454 1.00 72.12 201 ASP A CA 1
ATOM 1606 C C . ASP A 1 201 ? 19.719 5.447 -5.095 1.00 72.12 201 ASP A C 1
ATOM 1608 O O . ASP A 1 201 ? 18.724 4.797 -4.739 1.00 72.12 201 ASP A O 1
ATOM 1612 N N . SER A 1 202 ? 20.920 4.868 -5.194 1.00 69.06 202 SER A N 1
ATOM 1613 C CA . SER A 1 202 ? 21.169 3.513 -4.702 1.00 69.06 202 SER A CA 1
ATOM 1614 C C . SER A 1 202 ? 21.031 3.488 -3.181 1.00 69.06 202 SER A C 1
ATOM 1616 O O . SER A 1 202 ? 21.800 4.142 -2.477 1.00 69.06 202 SER A O 1
ATOM 1618 N N . ASP A 1 203 ? 20.108 2.683 -2.666 1.00 75.12 203 ASP A N 1
ATOM 1619 C CA . ASP A 1 203 ? 20.051 2.346 -1.249 1.00 75.12 203 ASP A CA 1
ATOM 1620 C C . ASP A 1 203 ? 20.254 0.834 -1.054 1.00 75.12 203 ASP A C 1
ATOM 1622 O O . ASP A 1 203 ? 20.261 0.035 -2.002 1.00 75.12 203 ASP A O 1
ATOM 1626 N N . THR A 1 204 ? 20.441 0.427 0.199 1.00 80.38 204 THR A N 1
ATOM 1627 C CA . THR A 1 204 ? 20.647 -0.981 0.560 1.00 80.38 204 THR A CA 1
ATOM 1628 C C . THR A 1 204 ? 19.493 -1.871 0.083 1.00 80.38 204 THR A C 1
ATOM 1630 O O . THR A 1 204 ? 19.733 -3.008 -0.331 1.00 80.38 204 THR A O 1
ATOM 1633 N N . ARG A 1 205 ? 18.252 -1.358 0.085 1.00 79.88 205 ARG A N 1
ATOM 1634 C CA . ARG A 1 205 ? 17.054 -2.103 -0.332 1.00 79.88 205 ARG A CA 1
ATOM 1635 C C . ARG A 1 205 ? 17.058 -2.353 -1.838 1.00 79.88 205 ARG A C 1
ATOM 1637 O O . ARG A 1 205 ? 16.930 -3.497 -2.264 1.00 79.88 205 ARG A O 1
ATOM 1644 N N . ASN A 1 206 ? 17.309 -1.320 -2.634 1.00 78.12 206 ASN A N 1
ATOM 1645 C CA . ASN A 1 206 ? 17.400 -1.374 -4.090 1.00 78.12 206 ASN A CA 1
ATOM 1646 C C . ASN A 1 206 ? 18.503 -2.339 -4.541 1.00 78.12 206 ASN A C 1
ATOM 1648 O O . ASN A 1 206 ? 18.307 -3.126 -5.470 1.00 78.12 206 ASN A O 1
ATOM 1652 N N . ILE A 1 207 ? 19.645 -2.343 -3.844 1.00 83.50 207 ILE A N 1
ATOM 1653 C CA . ILE A 1 207 ? 20.732 -3.298 -4.095 1.00 83.50 207 ILE A CA 1
ATOM 1654 C C . ILE A 1 207 ? 20.285 -4.730 -3.780 1.00 83.50 207 ILE A C 1
ATOM 1656 O O . ILE A 1 207 ? 20.546 -5.645 -4.566 1.00 83.50 207 ILE A O 1
ATOM 1660 N N . GLN A 1 208 ? 19.614 -4.947 -2.647 1.00 86.69 208 GLN A N 1
ATOM 1661 C CA . GLN A 1 208 ? 19.118 -6.266 -2.260 1.00 86.69 208 GLN A CA 1
ATOM 1662 C C . GLN A 1 208 ? 18.081 -6.794 -3.260 1.00 86.69 208 GLN A C 1
ATOM 1664 O O . GLN A 1 208 ? 18.168 -7.952 -3.670 1.00 86.69 208 GLN A O 1
ATOM 1669 N N . TRP A 1 209 ? 17.149 -5.949 -3.703 1.00 86.06 209 TRP A N 1
ATOM 1670 C CA . TRP A 1 209 ? 16.142 -6.303 -4.703 1.00 86.06 209 TRP A CA 1
ATOM 1671 C C . TRP A 1 209 ? 16.761 -6.608 -6.061 1.00 86.06 209 TRP A C 1
ATOM 1673 O O . TRP A 1 209 ? 16.437 -7.639 -6.644 1.00 86.06 209 TRP A O 1
ATOM 1683 N N . GLY A 1 210 ? 17.701 -5.785 -6.534 1.00 86.06 210 GLY A N 1
ATOM 1684 C CA . GLY A 1 210 ? 18.422 -6.050 -7.779 1.00 86.06 210 GLY A CA 1
ATOM 1685 C C . GLY A 1 210 ? 19.168 -7.390 -7.739 1.00 86.06 210 GLY A C 1
ATOM 1686 O O . GLY A 1 210 ? 19.070 -8.184 -8.673 1.00 86.06 210 GLY A O 1
ATOM 1687 N N . LYS A 1 211 ? 19.840 -7.708 -6.624 1.00 87.25 211 LYS A N 1
ATOM 1688 C CA . LYS A 1 211 ? 20.513 -9.008 -6.436 1.00 87.25 211 LYS A CA 1
ATOM 1689 C C . LYS A 1 211 ? 19.529 -10.178 -6.410 1.00 87.25 211 LYS A C 1
ATOM 1691 O O . LYS A 1 211 ? 19.754 -11.171 -7.100 1.00 87.25 211 LYS A O 1
ATOM 1696 N N . ALA A 1 212 ? 18.438 -10.067 -5.652 1.00 89.94 212 ALA A N 1
ATOM 1697 C CA . ALA A 1 212 ? 17.406 -11.102 -5.591 1.00 89.94 212 ALA A CA 1
ATOM 1698 C C . ALA A 1 212 ? 16.754 -11.331 -6.966 1.00 89.94 212 ALA A C 1
ATOM 1700 O O . ALA A 1 212 ? 16.536 -12.470 -7.382 1.00 89.94 212 ALA A O 1
ATOM 1701 N N . PHE A 1 213 ? 16.518 -10.252 -7.715 1.00 89.12 213 PHE A N 1
ATOM 1702 C CA . PHE A 1 213 ? 16.010 -10.308 -9.078 1.00 89.12 213 PHE A CA 1
ATOM 1703 C C . PHE A 1 213 ? 16.970 -11.075 -10.003 1.00 89.12 213 PHE A C 1
ATOM 1705 O O . PHE A 1 213 ? 16.547 -11.992 -10.706 1.00 89.12 213 PHE A O 1
ATOM 1712 N N . GLN A 1 214 ? 18.271 -10.766 -9.962 1.00 87.00 214 GLN A N 1
ATOM 1713 C CA . GLN A 1 214 ? 19.294 -11.446 -10.769 1.00 87.00 214 GLN A CA 1
ATOM 1714 C C . GLN A 1 214 ? 19.447 -12.939 -10.431 1.00 87.00 214 GLN A C 1
ATOM 1716 O O . GLN A 1 214 ? 19.809 -13.736 -11.297 1.00 87.00 214 GLN A O 1
ATOM 1721 N N . GLN A 1 215 ? 19.154 -13.341 -9.193 1.00 91.19 215 GLN A N 1
ATOM 1722 C CA . GLN A 1 215 ? 19.161 -14.748 -8.779 1.00 91.19 215 GLN A CA 1
ATOM 1723 C C . GLN A 1 215 ? 17.969 -15.541 -9.345 1.00 91.19 215 GLN A C 1
ATOM 1725 O O . GLN A 1 215 ? 18.028 -16.770 -9.448 1.00 91.19 215 GLN A O 1
ATOM 1730 N N . SER A 1 216 ? 16.898 -14.862 -9.764 1.00 93.44 216 SER A N 1
ATOM 1731 C CA . SER A 1 216 ? 15.722 -15.499 -10.350 1.00 93.44 216 SER A CA 1
ATOM 1732 C C . SER A 1 216 ? 15.949 -15.884 -11.816 1.00 93.44 216 SER A C 1
ATOM 1734 O O . SER A 1 216 ? 15.855 -15.070 -12.737 1.00 93.44 216 SER A O 1
ATOM 1736 N N . LYS A 1 217 ? 16.190 -17.180 -12.061 1.00 93.38 217 LYS A N 1
ATOM 1737 C CA . LYS A 1 217 ? 16.405 -17.727 -13.415 1.00 93.38 217 LYS A CA 1
ATOM 1738 C C . LYS A 1 217 ? 15.235 -17.450 -14.369 1.00 93.38 217 LYS A C 1
ATOM 1740 O O . LYS A 1 217 ? 15.466 -17.290 -15.566 1.00 93.38 217 LYS A O 1
ATOM 1745 N N . SER A 1 218 ? 13.997 -17.427 -13.869 1.00 94.25 218 SER A N 1
ATOM 1746 C CA . SER A 1 218 ? 12.799 -17.170 -14.680 1.00 94.25 218 SER A CA 1
ATOM 1747 C C . SER A 1 218 ? 12.732 -15.715 -15.141 1.00 94.25 218 SER A C 1
ATOM 1749 O O . SER A 1 218 ? 12.591 -15.476 -16.338 1.00 94.25 218 SER A O 1
ATOM 1751 N N . LEU A 1 219 ? 12.918 -14.757 -14.227 1.00 92.12 219 LEU A N 1
ATOM 1752 C CA . LEU A 1 219 ? 12.890 -13.326 -14.547 1.00 92.12 219 LEU A CA 1
ATOM 1753 C C . LEU A 1 219 ? 14.029 -12.947 -15.497 1.00 92.12 219 LEU A C 1
ATOM 1755 O O . LEU A 1 219 ? 13.804 -12.286 -16.510 1.00 92.12 219 LEU A O 1
ATOM 1759 N N . VAL A 1 220 ? 15.238 -13.458 -15.240 1.00 91.25 220 VAL A N 1
ATOM 1760 C CA . VAL A 1 220 ? 16.394 -13.243 -16.123 1.00 91.25 220 VAL A CA 1
ATOM 1761 C C . VAL A 1 220 ? 16.154 -13.835 -17.515 1.00 91.25 220 VAL A C 1
ATOM 1763 O O . VAL A 1 220 ? 16.530 -13.227 -18.518 1.00 91.25 220 VAL A O 1
ATOM 1766 N N . ARG A 1 221 ? 15.505 -15.003 -17.617 1.00 93.50 221 ARG A N 1
ATOM 1767 C CA . ARG A 1 221 ? 15.128 -15.587 -18.914 1.00 93.50 221 ARG A CA 1
ATOM 1768 C C . ARG A 1 221 ? 14.128 -14.702 -19.659 1.00 93.50 221 ARG A C 1
ATOM 1770 O O . ARG A 1 221 ? 14.345 -14.442 -20.838 1.00 93.50 221 ARG A O 1
ATOM 1777 N N . MET A 1 222 ? 13.091 -14.214 -18.978 1.00 94.38 222 MET A N 1
ATOM 1778 C CA . MET A 1 222 ? 12.088 -13.320 -19.570 1.00 94.38 222 MET A CA 1
ATOM 1779 C C . MET A 1 222 ? 12.708 -12.014 -20.079 1.00 94.38 222 MET A C 1
ATOM 1781 O O . MET A 1 222 ? 12.333 -11.527 -21.144 1.00 94.38 222 MET A O 1
ATOM 1785 N N . MET A 1 223 ? 13.700 -11.475 -19.365 1.00 91.69 223 MET A N 1
ATOM 1786 C CA . MET A 1 223 ? 14.457 -10.314 -19.837 1.00 91.69 223 MET A CA 1
ATOM 1787 C C . MET A 1 223 ? 15.252 -10.603 -21.107 1.00 91.69 223 MET A C 1
ATOM 1789 O O . MET A 1 223 ? 15.175 -9.837 -22.064 1.00 91.69 223 MET A O 1
ATOM 1793 N N . LYS A 1 224 ? 15.977 -11.729 -21.151 1.00 91.00 224 LYS A N 1
ATOM 1794 C CA . LYS A 1 224 ? 16.739 -12.141 -22.344 1.00 91.00 224 LYS A CA 1
ATOM 1795 C C . LYS A 1 224 ? 15.846 -12.379 -23.564 1.00 91.00 224 LYS A C 1
ATOM 1797 O O . LYS A 1 224 ? 16.291 -12.183 -24.686 1.00 91.00 224 LYS A O 1
ATOM 1802 N N . GLN A 1 225 ? 14.605 -12.806 -23.343 1.00 93.12 225 GLN A N 1
ATOM 1803 C CA . GLN A 1 225 ? 13.604 -13.033 -24.389 1.00 93.12 225 GLN A CA 1
ATOM 1804 C C . GLN A 1 225 ? 12.799 -11.771 -24.743 1.00 93.12 225 GLN A C 1
ATOM 1806 O O . GLN A 1 225 ? 11.892 -11.848 -25.566 1.00 93.12 225 GLN A O 1
ATOM 1811 N N . HIS A 1 226 ? 13.090 -10.623 -24.118 1.00 90.75 226 HIS A N 1
ATOM 1812 C CA . HIS A 1 226 ? 12.341 -9.368 -24.253 1.00 90.75 226 HIS A CA 1
ATOM 1813 C C . HIS A 1 226 ? 10.843 -9.458 -23.905 1.00 90.75 226 HIS A C 1
ATOM 1815 O O . HIS A 1 226 ? 10.083 -8.536 -24.203 1.00 90.75 226 HIS A O 1
ATOM 1821 N N . THR A 1 227 ? 10.408 -10.523 -23.224 1.00 95.06 227 THR A N 1
ATOM 1822 C CA . THR A 1 227 ? 9.033 -10.644 -22.720 1.00 95.06 227 THR A CA 1
ATOM 1823 C C . THR A 1 227 ? 8.825 -9.801 -21.466 1.00 95.06 227 THR A C 1
ATOM 1825 O O . THR A 1 227 ? 7.722 -9.318 -21.237 1.00 95.06 227 THR A O 1
ATOM 1828 N N . LEU A 1 228 ? 9.883 -9.609 -20.670 1.00 94.88 228 LEU A N 1
ATOM 1829 C CA . LEU A 1 228 ? 9.940 -8.657 -19.563 1.00 94.88 228 LEU A CA 1
ATOM 1830 C C . LEU A 1 228 ? 10.949 -7.562 -19.901 1.00 94.88 228 LEU A C 1
ATOM 1832 O O . LEU A 1 228 ? 12.129 -7.853 -20.089 1.00 94.88 228 LEU A O 1
ATOM 1836 N N . ARG A 1 229 ? 10.514 -6.305 -19.945 1.00 94.81 229 ARG A N 1
ATOM 1837 C CA . ARG A 1 229 ? 11.400 -5.161 -20.186 1.00 94.81 229 ARG A CA 1
ATOM 1838 C C . ARG A 1 229 ? 11.429 -4.250 -18.959 1.00 94.81 229 ARG A C 1
ATOM 1840 O O . ARG A 1 229 ? 10.403 -3.652 -18.635 1.00 94.81 229 ARG A O 1
ATOM 1847 N N . PRO A 1 230 ? 12.575 -4.125 -18.270 1.00 92.94 230 PRO A N 1
ATOM 1848 C CA . PRO A 1 230 ? 12.707 -3.150 -17.200 1.00 92.94 230 PRO A CA 1
ATOM 1849 C C . PRO A 1 230 ? 12.899 -1.735 -17.753 1.00 92.94 230 PRO A C 1
ATOM 1851 O O . PRO A 1 230 ? 13.717 -1.512 -18.653 1.00 92.94 230 PRO A O 1
ATOM 1854 N N . LEU A 1 231 ? 12.159 -0.788 -17.184 1.00 93.31 231 LEU A N 1
ATOM 1855 C CA . LEU A 1 231 ? 12.287 0.646 -17.407 1.00 93.31 231 LEU A CA 1
ATOM 1856 C C . LEU A 1 231 ? 12.643 1.298 -16.070 1.00 93.31 231 LEU A C 1
ATOM 1858 O O . LEU A 1 231 ? 11.821 1.331 -15.156 1.00 93.31 231 LEU A O 1
ATOM 1862 N N . VAL A 1 232 ? 13.874 1.788 -15.959 1.00 90.62 232 VAL A N 1
ATOM 1863 C CA . VAL A 1 232 ? 14.378 2.474 -14.767 1.00 90.62 232 VAL A CA 1
ATOM 1864 C C . VAL A 1 232 ? 14.270 3.975 -15.001 1.00 90.62 232 VAL A C 1
ATOM 1866 O O . VAL A 1 232 ? 14.937 4.506 -15.890 1.00 90.62 232 VAL A O 1
ATOM 1869 N N . ILE A 1 233 ? 13.429 4.638 -14.211 1.00 90.44 233 ILE A N 1
ATOM 1870 C CA . ILE A 1 233 ? 13.243 6.088 -14.216 1.00 90.44 233 ILE A CA 1
ATOM 1871 C C . ILE A 1 233 ? 13.969 6.679 -13.015 1.00 90.44 233 ILE A C 1
ATOM 1873 O O . ILE A 1 233 ? 13.669 6.337 -11.870 1.00 90.44 233 ILE A O 1
ATOM 1877 N N . TYR A 1 234 ? 14.903 7.580 -13.289 1.00 87.50 234 TYR A N 1
ATOM 1878 C CA . TYR A 1 234 ? 15.589 8.354 -12.271 1.00 87.50 234 TYR A CA 1
ATOM 1879 C C . TYR A 1 234 ? 14.795 9.613 -11.940 1.00 87.50 234 TYR A C 1
ATOM 1881 O O . TYR A 1 234 ? 14.601 10.464 -12.806 1.00 87.50 234 TYR A O 1
ATOM 1889 N N . THR A 1 235 ? 14.344 9.705 -10.693 1.00 85.69 235 THR A N 1
ATOM 1890 C CA . THR A 1 235 ? 13.527 10.805 -10.156 1.00 85.69 235 THR A CA 1
ATOM 1891 C C . THR A 1 235 ? 14.319 11.694 -9.189 1.00 85.69 235 THR A C 1
ATOM 1893 O O . THR A 1 235 ? 13.738 12.510 -8.481 1.00 85.69 235 THR A O 1
ATOM 1896 N N . GLY A 1 236 ? 15.634 11.481 -9.076 1.00 77.25 236 GLY A N 1
ATOM 1897 C CA . GLY A 1 236 ? 16.536 12.294 -8.261 1.00 77.25 236 GLY A CA 1
ATOM 1898 C C . GLY A 1 236 ? 17.152 13.457 -9.038 1.00 77.25 236 GLY A C 1
ATOM 1899 O O . GLY A 1 236 ? 17.222 13.439 -10.264 1.00 77.25 236 GLY A O 1
ATOM 1900 N N . ASN A 1 237 ? 17.672 14.445 -8.306 1.00 70.56 237 ASN A N 1
ATOM 1901 C CA . ASN A 1 237 ? 18.341 15.621 -8.885 1.00 70.56 237 ASN A CA 1
ATOM 1902 C C . ASN A 1 237 ? 19.755 15.313 -9.412 1.00 70.56 237 ASN A C 1
ATOM 1904 O O . ASN A 1 237 ? 20.393 16.156 -10.043 1.00 70.56 237 ASN A O 1
ATOM 1908 N N . THR A 1 238 ? 20.283 14.131 -9.099 1.00 68.06 238 THR A N 1
ATOM 1909 C CA . THR A 1 238 ? 21.644 13.698 -9.409 1.00 68.06 238 THR A CA 1
ATOM 1910 C C . THR A 1 238 ? 21.650 12.585 -10.441 1.00 68.06 238 THR A C 1
ATOM 1912 O O . THR A 1 238 ? 20.714 11.798 -10.571 1.00 68.06 238 THR A O 1
ATOM 1915 N N . ARG A 1 239 ? 22.748 12.502 -11.201 1.00 67.62 239 ARG A N 1
ATOM 1916 C CA . ARG A 1 239 ? 22.962 11.385 -12.120 1.00 67.62 239 ARG A CA 1
ATOM 1917 C C . ARG A 1 239 ? 23.019 10.084 -11.308 1.00 67.62 239 ARG A C 1
ATOM 1919 O O . ARG A 1 239 ? 23.716 10.063 -10.294 1.00 67.62 239 ARG A O 1
ATOM 1926 N N . PRO A 1 240 ? 22.379 9.001 -11.776 1.00 68.00 240 PRO A N 1
ATOM 1927 C CA . PRO A 1 240 ? 22.447 7.712 -11.107 1.00 68.00 240 PRO A CA 1
ATOM 1928 C C . PRO A 1 240 ? 23.877 7.222 -10.961 1.00 68.00 240 PRO A C 1
ATOM 1930 O O . PRO A 1 240 ? 24.710 7.390 -11.865 1.00 68.00 240 PRO A O 1
ATOM 1933 N N . ASP A 1 241 ? 24.126 6.560 -9.843 1.00 71.75 241 ASP A N 1
ATOM 1934 C CA . ASP A 1 241 ? 25.405 5.948 -9.559 1.00 71.75 241 ASP A CA 1
ATOM 1935 C C . ASP A 1 241 ? 25.681 4.742 -10.484 1.00 71.75 241 ASP A C 1
ATOM 1937 O O . ASP A 1 241 ? 24.814 4.211 -11.193 1.00 71.75 241 ASP A O 1
ATOM 1941 N N . SER A 1 242 ? 26.943 4.313 -10.536 1.00 75.88 242 SER A N 1
ATOM 1942 C CA . SER A 1 242 ? 27.350 3.189 -11.387 1.00 75.88 242 SER A CA 1
ATOM 1943 C C . SER A 1 242 ? 26.725 1.863 -10.940 1.00 75.88 242 SER A C 1
ATOM 1945 O O . SER A 1 242 ? 26.495 0.983 -11.777 1.00 75.88 242 SER A O 1
ATOM 1947 N N . ILE A 1 243 ? 26.401 1.727 -9.650 1.00 76.19 243 ILE A N 1
ATOM 1948 C CA . ILE A 1 243 ? 25.830 0.509 -9.076 1.00 76.19 243 ILE A CA 1
ATOM 1949 C C . ILE A 1 243 ? 24.440 0.272 -9.661 1.00 76.19 243 ILE A C 1
ATOM 1951 O O . ILE A 1 243 ? 24.191 -0.820 -10.175 1.00 76.19 243 ILE A O 1
ATOM 1955 N N . GLN A 1 244 ? 23.564 1.277 -9.700 1.00 72.19 244 GLN A N 1
ATOM 1956 C CA . GLN A 1 244 ? 22.220 1.115 -10.264 1.00 72.19 244 GLN A CA 1
ATOM 1957 C C . GLN A 1 244 ? 22.215 0.665 -11.721 1.00 72.19 244 GLN A C 1
ATOM 1959 O O . GLN A 1 244 ? 21.394 -0.170 -12.106 1.00 72.19 244 GLN A O 1
ATOM 1964 N N . ARG A 1 245 ? 23.163 1.152 -12.525 1.00 75.69 245 ARG A N 1
ATOM 1965 C CA . ARG A 1 245 ? 23.294 0.724 -13.924 1.00 75.69 245 ARG A CA 1
ATOM 1966 C C . ARG A 1 245 ? 23.689 -0.745 -14.045 1.00 75.69 245 ARG A C 1
ATOM 1968 O O . ARG A 1 245 ? 23.220 -1.434 -14.946 1.00 75.69 245 ARG A O 1
ATOM 1975 N N . SER A 1 246 ? 24.528 -1.229 -13.129 1.00 80.50 246 SER A N 1
ATOM 1976 C CA . SER A 1 246 ? 24.978 -2.625 -13.107 1.00 80.50 246 SER A CA 1
ATOM 1977 C C . SER A 1 246 ? 23.912 -3.600 -12.591 1.00 80.50 246 SER A C 1
ATOM 1979 O O . SER A 1 246 ? 23.832 -4.732 -13.068 1.00 80.50 246 SER A O 1
ATOM 1981 N N . LEU A 1 247 ? 23.059 -3.160 -11.655 1.00 78.12 247 LEU A N 1
ATOM 1982 C CA . LEU A 1 247 ? 21.980 -3.978 -11.089 1.00 78.12 247 LEU A CA 1
ATOM 1983 C C . LEU A 1 247 ? 20.936 -4.349 -12.146 1.00 78.12 247 LEU A C 1
ATOM 1985 O O . LEU A 1 247 ? 20.448 -5.479 -12.169 1.00 78.12 247 LEU A O 1
ATOM 1989 N N . TRP A 1 248 ? 20.645 -3.424 -13.058 1.00 80.31 248 TRP A N 1
ATOM 1990 C CA . TRP A 1 248 ? 19.603 -3.572 -14.071 1.00 80.31 248 TRP A CA 1
ATOM 1991 C C . TRP A 1 248 ? 20.190 -3.704 -15.479 1.00 80.31 248 TRP A C 1
ATOM 1993 O O . TRP A 1 248 ? 19.776 -3.021 -16.414 1.00 80.31 248 TRP A O 1
ATOM 2003 N N . SER A 1 249 ? 21.181 -4.584 -15.645 1.00 77.88 249 SER A N 1
ATOM 2004 C CA . SER A 1 249 ? 21.778 -4.852 -16.958 1.00 77.88 249 SER A CA 1
ATOM 2005 C C . SER A 1 249 ? 20.712 -5.274 -17.981 1.00 77.88 249 SER A C 1
ATOM 2007 O O . SER A 1 249 ? 19.924 -6.188 -17.734 1.00 77.88 249 SER A O 1
ATOM 2009 N N . GLY A 1 250 ? 20.671 -4.586 -19.127 1.00 81.00 250 GLY A N 1
ATOM 2010 C CA . GLY A 1 250 ? 19.651 -4.771 -20.167 1.00 81.00 250 GLY A CA 1
ATOM 2011 C C . GLY A 1 250 ? 18.364 -3.956 -19.975 1.00 81.00 250 GLY A C 1
ATOM 2012 O O . GLY A 1 250 ? 17.447 -4.082 -20.786 1.00 81.00 250 GLY A O 1
ATOM 2013 N N . ALA A 1 251 ? 18.277 -3.118 -18.937 1.00 88.44 251 ALA A N 1
ATOM 2014 C CA . ALA A 1 251 ? 17.170 -2.184 -18.755 1.00 88.44 251 ALA A CA 1
ATOM 2015 C C . ALA A 1 251 ? 17.277 -0.955 -19.667 1.00 88.44 251 ALA A C 1
ATOM 2017 O O . ALA A 1 251 ? 18.357 -0.557 -20.108 1.00 88.44 251 ALA A O 1
ATOM 2018 N N . THR A 1 252 ? 16.131 -0.319 -19.910 1.00 89.56 252 THR A N 1
ATOM 2019 C CA . THR A 1 252 ? 16.092 1.045 -20.447 1.00 89.56 252 THR A CA 1
ATOM 2020 C C . THR A 1 252 ? 16.209 2.023 -19.287 1.00 89.56 252 THR A C 1
ATOM 2022 O O . THR A 1 252 ? 15.382 1.998 -18.380 1.00 89.56 252 THR A O 1
ATOM 2025 N N . PHE A 1 253 ? 17.230 2.872 -19.324 1.00 88.56 253 PHE A N 1
ATOM 2026 C CA . PHE A 1 253 ? 17.462 3.907 -18.324 1.00 88.56 253 PHE A CA 1
ATOM 2027 C C . PHE A 1 253 ? 16.971 5.251 -18.844 1.00 88.56 253 PHE A C 1
ATOM 2029 O O . PHE A 1 253 ? 17.312 5.650 -19.962 1.00 88.56 253 PHE A O 1
ATOM 2036 N N . ALA A 1 254 ? 16.188 5.946 -18.032 1.00 89.62 254 ALA A N 1
ATOM 2037 C CA . ALA A 1 254 ? 15.629 7.238 -18.371 1.00 89.62 254 ALA A CA 1
ATOM 2038 C C . ALA A 1 254 ? 15.568 8.159 -17.155 1.00 89.62 254 ALA A C 1
ATOM 2040 O O . ALA A 1 254 ? 15.666 7.715 -16.015 1.00 89.62 254 ALA A O 1
ATOM 2041 N N . TYR A 1 255 ? 15.399 9.445 -17.422 1.00 86.94 255 TYR A N 1
ATOM 2042 C CA . TYR A 1 255 ? 15.169 10.475 -16.421 1.00 86.94 255 TYR A CA 1
ATOM 2043 C C . TYR A 1 255 ? 13.706 10.897 -16.464 1.00 86.94 255 TYR A C 1
ATOM 2045 O O . TYR A 1 255 ? 13.073 10.852 -17.529 1.00 86.94 255 TYR A O 1
ATOM 2053 N N . ASP A 1 256 ? 13.185 11.276 -15.304 1.00 82.38 256 ASP A N 1
ATOM 2054 C CA . ASP A 1 256 ? 11.885 11.924 -15.216 1.00 82.38 256 ASP A CA 1
ATOM 2055 C C . ASP A 1 256 ? 11.887 13.253 -15.998 1.00 82.38 256 ASP A C 1
ATOM 2057 O O . ASP A 1 256 ? 12.933 13.820 -16.315 1.00 82.38 256 ASP A O 1
ATOM 2061 N N . SER A 1 257 ? 10.697 13.711 -16.368 1.00 68.50 257 SER A N 1
ATOM 2062 C CA . SER A 1 257 ? 10.450 14.997 -17.024 1.00 68.50 257 SER A CA 1
ATOM 2063 C C . SER A 1 257 ? 10.227 16.150 -16.030 1.00 68.50 257 SER A C 1
ATOM 2065 O O . SER A 1 257 ? 9.926 17.263 -16.466 1.00 68.50 257 SER A O 1
ATOM 2067 N N . ALA A 1 258 ? 10.362 15.876 -14.726 1.00 56.00 258 ALA A N 1
ATOM 2068 C CA . ALA A 1 258 ? 10.172 16.812 -13.618 1.00 56.00 258 ALA A CA 1
ATOM 2069 C C . ALA A 1 258 ? 11.444 17.595 -13.256 1.00 56.00 258 ALA A C 1
ATOM 2071 O O . ALA A 1 258 ? 12.540 16.989 -13.250 1.00 56.00 258 ALA A O 1
#

Mean predicted aligned error: 11.78 Å

Radius of gyration: 33.29 Å; Cα contacts (8 Å, |Δi|>4): 271; chains: 1; bounding box: 48×88×121 Å

Foldseek 3Di:
DDDDDDDDDDDDDDDDDDDDDPDDPDPPPDDDDDQPDDFDPPPDDPLSSLLSCLVCSCVVCLVPVPADLVRLLVSLLSSLVSCLPPDLVSNLVSLCVVCVRHADPSNVSNLVSCCVQAPDPPHPSHHVSSVLSVLVCQLPDPRDDPVRNVVSVVVNVVSVAPDPPDDHDKAWWWAQDPVGTDIDIPVPPDALAEAEAEDAEDDPVLLVVLVVQVVDPVNVVCLVVRNYAYEYEHAYPDDYDPSNCVSRPSHGYTYHPD

Solvent-accessible surface area (backbone atoms only — not comparable to full-atom values): 15913 Å² total; per-residue (Å²): 132,89,78,87,91,84,83,89,87,89,84,88,84,87,90,81,92,76,91,73,84,82,72,78,83,68,82,83,74,77,81,74,94,64,82,85,65,84,77,63,88,84,57,80,49,72,66,56,45,50,50,50,48,51,67,49,62,56,58,67,52,70,76,45,81,90,57,53,61,71,54,44,42,51,52,53,51,54,49,47,65,68,48,62,85,52,61,67,90,68,42,63,66,46,73,47,46,60,63,71,69,43,58,74,69,48,31,55,46,42,55,53,44,47,46,49,40,18,65,32,88,88,28,95,44,52,34,67,75,65,41,48,53,53,31,57,47,46,45,70,38,85,92,50,57,70,67,58,20,49,49,25,48,55,49,51,55,56,66,58,57,60,35,89,96,54,78,65,76,72,50,60,33,34,33,76,59,99,89,44,80,44,82,45,46,55,84,71,62,86,44,89,34,71,46,80,40,85,39,52,73,86,44,74,64,59,52,51,49,32,52,56,48,69,70,33,68,65,61,50,48,31,40,77,69,52,43,34,39,43,39,38,34,35,73,39,100,58,83,74,56,73,63,59,58,62,54,45,70,89,44,48,63,30,32,52,78,122

pLDDT: mean 82.34, std 18.07, range [32.31, 98.06]

Nearest PDB structures (foldseek):
  4yod-assembly1_A  TM=8.103E-01  e=4.736E-13  Bacteroides caccae ATCC 43185
  3ewl-assembly2_B  TM=8.275E-01  e=5.133E-05  Bacteroides fragilis NCTC 9343
  3eur-assembly1_A  TM=7.813E-01  e=1.059E-03  Bacteroides fragilis NCTC 9343
  6ww7-assembly1_B  TM=2.586E-01  e=3.138E+00  Homo sapiens
  9g6k-assembly1_LJ  TM=2.089E-01  e=1.987E+00  Toxoplasma gondii